Protein AF-0000000084683162 (afdb_homodimer)

pLDDT: mean 84.13, std 18.75, range [25.11, 98.75]

Foldseek 3Di:
DPPPPPPPPPPPPPQDDPVRLLVLVVVLVVQLVVPQPDCVDPPFLLVNVLSSLLSSLLSLQPPPCNLRCLVCCPPPNNVVSLLVQLVVQLVSCVVRVPDDDDPPPHSSVLSNVLSVQLSVLSNVQNNDVPGDDSVVSSVVSSVVSCCRSPPDDPPPPPPPPPD/DPPPPPPPPPPPPPQDDLVRLLVLVVVLVVQLVVPQPDCPDPDFLLVSVLSSLLSSLLSLQPPPCNLRCLVCCPPPNNVVSLLVQLVVQLVSCVVRVPDPDDPPPHSSVLSSVLSVQLSVLSNVQNNDVVGDDSVVSSVVSSVVSCCRSPPDDPPPPPPPPPD

Organism: Streptomyces collinus (strain DSM 40733 / Tue 365) (NCBI:txid1214242)

Secondary structure (DSSP, 8-state):
--------------PPPHHHHHHHHHHHHHHHHHH---TTSTTHHHHHHHHHHHHHHHHHHH-TTHHHHHH-TTSHHHHHHHHHHHHHHHHHHHHH--S---SSS-HHHHHHHHHHHHHHHHHHHHHSSSPPPHHHHHHHHHHHHHHHHS-------------/--------------PPPHHHHHHHHHHHHHHHHHH---TTSTTHHHHHHHHHHHHHHHHHHH-TTHHHHHHSTTSHHHHHHHHHHHHHHHHHHHHH--S---SSS-HHHHHHHHHHHHHHHHHHHHHSSSPPPHHHHHHHHHHHHHHHHS-------------

Radius of gyration: 21.93 Å; Cα contacts (8 Å, |Δi|>4): 322; chains: 2; bounding box: 85×66×65 Å

Sequence (326 aa):
MTAMTTRTVPAPAAPLTARELTAYFETLAEAVDGIDPGPSAPGGWEARERLRIGTWVRQVYEHPLSPEVFAHPDDRVARGVREATAAALGLRLEVCGNGIRPARPTTDVRATAAVAAVWAVAAQAVARSPRPPRERVVSDAWAVAQEIIAPARQDYTRARGSWMTAMTTRTVPAPAAPLTARELTAYFETLAEAVDGIDPGPSAPGGWEARERLRIGTWVRQVYEHPLSPEVFAHPDDRVARGVREATAAALGLRLEVCGNGIRPARPTTDVRATAAVAAVWAVAAQAVARSPRPPRERVVSDAWAVAQEIIAPARQDYTRARGSW

Solvent-accessible surface area (backbone atoms only — not comparable to full-atom values): 18468 Å² total; per-residue (Å²): 136,80,76,77,76,75,75,75,70,77,70,79,74,74,78,78,49,72,68,55,50,49,51,53,52,50,52,41,51,48,56,28,61,70,65,58,76,56,91,81,37,88,69,51,59,66,48,51,50,46,51,38,53,35,46,39,42,51,45,48,69,68,40,86,59,35,51,63,52,56,71,45,51,47,37,68,67,52,43,52,49,53,52,51,52,14,50,53,46,15,53,47,43,63,72,56,52,71,66,86,59,61,79,69,56,41,49,57,56,31,20,38,19,25,45,35,16,32,52,38,42,50,41,54,40,55,69,40,85,81,55,69,62,67,68,56,53,30,51,38,30,42,53,48,29,42,32,41,72,59,50,73,72,71,73,71,72,72,80,71,72,86,119,134,81,78,76,75,74,74,74,70,76,70,80,73,74,78,77,49,71,66,56,49,50,52,52,51,50,52,42,49,50,57,29,60,71,65,55,75,56,91,80,38,88,69,52,60,68,49,52,49,46,51,39,54,34,47,39,43,51,44,48,69,66,39,87,58,35,51,62,51,55,73,45,50,47,39,67,66,52,44,49,50,54,52,50,50,16,51,52,45,14,53,46,40,64,71,55,52,71,64,90,60,62,81,68,56,42,49,57,54,30,21,38,20,26,46,35,18,35,51,40,43,51,38,54,39,54,68,41,86,79,55,69,60,67,69,55,53,31,52,37,31,43,53,50,30,42,32,42,72,57,52,73,75,69,74,72,73,72,80,73,71,86,121

Nearest PDB structures (foldseek):
  6o6n-assembly1_A  TM=7.301E-01  e=1.419E-01  Mycobacterium tuberculosis
  3anp-assembly2_B  TM=7.322E-01  e=2.796E-01  Thermus thermophilus
  4mk6-assembly1_A-2  TM=6.195E-01  e=2.538E-01  Listeria monocytogenes EGD-e
  6en8-assembly1_C  TM=7.147E-01  e=1.197E+00  Sulfolobus acidocaldarius DSM 639
  6w2w-assembly1_A  TM=3.443E-01  e=3.648E+00  synthetic construct

Structure (mmCIF, N/CA/C/O backbone):
data_AF-0000000084683162-model_v1
#
loop_
_entity.id
_entity.type
_entity.pdbx_description
1 polymer 'TetR family transcriptional regulator'
#
loop_
_atom_site.group_PDB
_atom_site.id
_atom_site.type_symbol
_atom_site.label_atom_id
_atom_site.label_alt_id
_atom_site.label_comp_id
_atom_site.label_asym_id
_atom_site.label_entity_id
_atom_site.label_seq_id
_atom_site.pdbx_PDB_ins_code
_atom_site.Cartn_x
_atom_site.Cartn_y
_atom_site.Cartn_z
_atom_site.occupancy
_atom_site.B_iso_or_equiv
_atom_site.auth_seq_id
_atom_site.auth_comp_id
_atom_site.auth_asym_id
_atom_site.auth_atom_id
_atom_site.pdbx_PDB_model_num
ATOM 1 N N . MET A 1 1 ? 16.406 37.438 -38.531 1 43.53 1 MET A N 1
ATOM 2 C CA . MET A 1 1 ? 17.203 36.5 -37.719 1 43.53 1 MET A CA 1
ATOM 3 C C . MET A 1 1 ? 16.5 36.188 -36.406 1 43.53 1 MET A C 1
ATOM 5 O O . MET A 1 1 ? 16.484 37.031 -35.5 1 43.53 1 MET A O 1
ATOM 9 N N . THR A 1 2 ? 15.336 35.469 -36.406 1 52.03 2 THR A N 1
ATOM 10 C CA . THR A 1 2 ? 14.5 35.062 -35.281 1 52.03 2 THR A CA 1
ATOM 11 C C . THR A 1 2 ? 15.297 34.219 -34.312 1 52.03 2 THR A C 1
ATOM 13 O O . THR A 1 2 ? 15.891 33.219 -34.719 1 52.03 2 THR A O 1
ATOM 16 N N . ALA A 1 3 ? 15.93 34.875 -33.312 1 50.03 3 ALA A N 1
ATOM 17 C CA . ALA A 1 3 ? 16.625 34.125 -32.281 1 50.03 3 ALA A CA 1
ATOM 18 C C . ALA A 1 3 ? 15.742 33.031 -31.703 1 50.03 3 ALA A C 1
ATOM 20 O O . ALA A 1 3 ? 14.609 33.281 -31.297 1 50.03 3 ALA A O 1
ATOM 21 N N . MET A 1 4 ? 15.898 31.719 -32.188 1 53.03 4 MET A N 1
ATOM 22 C CA . MET A 1 4 ? 15.281 30.562 -31.547 1 53.03 4 MET A CA 1
ATOM 23 C C . MET A 1 4 ? 15.633 30.5 -30.062 1 53.03 4 MET A C 1
ATOM 25 O O . MET A 1 4 ? 16.812 30.438 -29.703 1 53.03 4 MET A O 1
ATOM 29 N N . THR A 1 5 ? 14.984 31.141 -29.188 1 54.16 5 THR A N 1
ATOM 30 C CA . THR A 1 5 ? 15.227 30.984 -27.75 1 54.16 5 THR A CA 1
ATOM 31 C C . THR A 1 5 ? 15.188 29.516 -27.344 1 54.16 5 THR A C 1
ATOM 33 O O . THR A 1 5 ? 14.164 28.844 -27.531 1 54.16 5 THR A O 1
ATOM 36 N N . THR A 1 6 ? 16.281 28.859 -27.484 1 50.31 6 THR A N 1
ATOM 37 C CA . THR A 1 6 ? 16.344 27.516 -26.938 1 50.31 6 THR A CA 1
ATOM 38 C C . THR A 1 6 ? 15.992 27.516 -25.453 1 50.31 6 THR A C 1
ATOM 40 O O . THR A 1 6 ? 16.547 28.281 -24.672 1 50.31 6 THR A O 1
ATOM 43 N N . ARG A 1 7 ? 14.742 27.344 -25.141 1 50.09 7 ARG A N 1
ATOM 44 C CA . ARG A 1 7 ? 14.328 27.172 -23.75 1 50.09 7 ARG A CA 1
ATOM 45 C C . ARG A 1 7 ? 15.141 26.094 -23.062 1 50.09 7 ARG A C 1
ATOM 47 O O . ARG A 1 7 ? 15.125 24.922 -23.484 1 50.09 7 ARG A O 1
ATOM 54 N N . THR A 1 8 ? 16.203 26.344 -22.375 1 51.75 8 THR A N 1
ATOM 55 C CA . THR A 1 8 ? 16.984 25.375 -21.625 1 51.75 8 THR A CA 1
ATOM 56 C C . THR A 1 8 ? 16.094 24.562 -20.688 1 51.75 8 THR A C 1
ATOM 58 O O . THR A 1 8 ? 15.344 25.125 -19.891 1 51.75 8 THR A O 1
ATOM 61 N N . VAL A 1 9 ? 15.648 23.422 -21.141 1 51.97 9 VAL A N 1
ATOM 62 C CA . VAL A 1 9 ? 14.961 22.531 -20.203 1 51.97 9 VAL A CA 1
ATOM 63 C C . VAL A 1 9 ? 15.75 22.438 -18.906 1 51.97 9 VAL A C 1
ATOM 65 O O . VAL A 1 9 ? 16.953 22.219 -18.906 1 51.97 9 VAL A O 1
ATOM 68 N N . PRO A 1 10 ? 15.188 23.016 -17.844 1 50.75 10 PRO A N 1
ATOM 69 C CA . PRO A 1 10 ? 15.93 22.891 -16.594 1 50.75 10 PRO A CA 1
ATOM 70 C C . PRO A 1 10 ? 16.562 21.516 -16.406 1 50.75 10 PRO A C 1
ATOM 72 O O . PRO A 1 10 ? 15.961 20.5 -16.781 1 50.75 10 PRO A O 1
ATOM 75 N N . ALA A 1 11 ? 17.875 21.328 -16.156 1 50.69 11 ALA A N 1
ATOM 76 C CA . ALA A 1 11 ? 18.594 20.078 -15.852 1 50.69 11 ALA A CA 1
ATOM 77 C C . ALA A 1 11 ? 17.828 19.266 -14.82 1 50.69 11 ALA A C 1
ATOM 79 O O . ALA A 1 11 ? 17.156 19.812 -13.938 1 50.69 11 ALA A O 1
ATOM 80 N N . PRO A 1 12 ? 17.578 17.953 -15.219 1 51.69 12 PRO A N 1
ATOM 81 C CA . PRO A 1 12 ? 16.938 17.141 -14.172 1 51.69 12 PRO A CA 1
ATOM 82 C C . PRO A 1 12 ? 17.594 17.344 -12.805 1 51.69 12 PRO A C 1
ATOM 84 O O . PRO A 1 12 ? 18.812 17.469 -12.711 1 51.69 12 PRO A O 1
ATOM 87 N N . ALA A 1 13 ? 16.953 17.906 -11.875 1 59.06 13 ALA A N 1
ATOM 88 C CA . ALA A 1 13 ? 17.484 18.156 -10.539 1 59.06 13 ALA A CA 1
ATOM 89 C C . ALA A 1 13 ? 18.344 17 -10.055 1 59.06 13 ALA A C 1
ATOM 91 O O . ALA A 1 13 ? 18.109 15.844 -10.422 1 59.06 13 ALA A O 1
ATOM 92 N N . ALA A 1 14 ? 19.562 17.203 -9.742 1 67.5 14 ALA A N 1
ATOM 93 C CA . ALA A 1 14 ? 20.484 16.234 -9.164 1 67.5 14 ALA A CA 1
ATOM 94 C C . ALA A 1 14 ? 19.781 15.375 -8.117 1 67.5 14 ALA A C 1
ATOM 96 O O . ALA A 1 14 ? 18.859 15.836 -7.441 1 67.5 14 ALA A O 1
ATOM 97 N N . PRO A 1 15 ? 20.031 14.055 -8.219 1 77.56 15 PRO A N 1
ATOM 98 C CA . PRO A 1 15 ? 19.453 13.203 -7.18 1 77.56 15 PRO A CA 1
ATOM 99 C C . PRO A 1 15 ? 19.797 13.664 -5.77 1 77.56 15 PRO A C 1
ATOM 101 O O . PRO A 1 15 ? 20.875 14.219 -5.543 1 77.56 15 PRO A O 1
ATOM 104 N N . LEU A 1 16 ? 18.859 13.648 -4.922 1 87.94 16 LEU A N 1
ATOM 105 C CA . LEU A 1 16 ? 19.062 14.008 -3.521 1 87.94 16 LEU A CA 1
ATOM 106 C C . LEU A 1 16 ? 20.141 13.148 -2.891 1 87.94 16 LEU A C 1
ATOM 108 O O . LEU A 1 16 ? 20.234 11.953 -3.17 1 87.94 16 LEU A O 1
ATOM 112 N N . THR A 1 17 ? 21 13.766 -2.135 1 90.25 17 THR A N 1
ATOM 113 C CA . THR A 1 17 ? 22 13.016 -1.39 1 90.25 17 THR A CA 1
ATOM 114 C C . THR A 1 17 ? 21.359 12.242 -0.243 1 90.25 17 THR A C 1
ATOM 116 O O . THR A 1 17 ? 20.234 12.539 0.153 1 90.25 17 THR A O 1
ATOM 119 N N . ALA A 1 18 ? 22.094 11.266 0.306 1 91.44 18 ALA A N 1
ATOM 120 C CA . ALA A 1 18 ? 21.625 10.508 1.46 1 91.44 18 ALA A CA 1
ATOM 121 C C . ALA A 1 18 ? 21.359 11.422 2.652 1 91.44 18 ALA A C 1
ATOM 123 O O . ALA A 1 18 ? 20.422 11.203 3.412 1 91.44 18 ALA A O 1
ATOM 124 N N . ARG A 1 19 ? 22.25 12.438 2.764 1 92.62 19 ARG A N 1
ATOM 125 C CA . ARG A 1 19 ? 22.094 13.367 3.875 1 92.62 19 ARG A CA 1
ATOM 126 C C . ARG A 1 19 ? 20.812 14.18 3.736 1 92.62 19 ARG A C 1
ATOM 128 O O . ARG A 1 19 ? 20.094 14.391 4.715 1 92.62 19 ARG A O 1
ATOM 135 N N . GLU A 1 20 ? 20.516 14.625 2.559 1 93.88 20 GLU A N 1
ATOM 136 C CA . GLU A 1 20 ? 19.312 15.398 2.303 1 93.88 20 GLU A CA 1
ATOM 137 C C . GLU A 1 20 ? 18.062 14.547 2.521 1 93.88 20 GLU A C 1
ATOM 139 O O . GLU A 1 20 ? 17.078 15.008 3.107 1 93.88 20 GLU A O 1
ATOM 144 N N . LEU A 1 21 ? 18.141 13.352 2.137 1 94.44 21 LEU A N 1
ATOM 145 C CA . LEU A 1 21 ? 17.016 12.438 2.299 1 94.44 21 LEU A CA 1
ATOM 146 C C . LEU A 1 21 ? 16.766 12.133 3.773 1 94.44 21 LEU A C 1
ATOM 148 O O . LEU A 1 21 ? 15.625 12.117 4.227 1 94.44 21 LEU A O 1
ATOM 152 N N . THR A 1 22 ? 17.859 11.922 4.469 1 95.81 22 THR A N 1
ATOM 153 C CA . THR A 1 22 ? 17.734 11.664 5.898 1 95.81 22 THR A CA 1
ATOM 154 C C . THR A 1 22 ? 17.109 12.859 6.613 1 95.81 22 THR A C 1
ATOM 156 O O . THR A 1 22 ? 16.219 12.688 7.438 1 95.81 22 THR A O 1
ATOM 159 N N . ALA A 1 23 ? 17.594 14.008 6.25 1 96.81 23 ALA A N 1
ATOM 160 C CA . ALA A 1 23 ? 17.062 15.219 6.859 1 96.81 23 ALA A CA 1
ATOM 161 C C . ALA A 1 23 ? 15.57 15.391 6.547 1 96.81 23 ALA A C 1
ATOM 163 O O . ALA A 1 23 ? 14.797 15.82 7.398 1 96.81 23 ALA A O 1
ATOM 164 N N . TYR A 1 24 ? 15.211 15.141 5.355 1 97.44 24 TYR A N 1
ATOM 165 C CA . TYR A 1 24 ? 13.812 15.18 4.938 1 97.44 24 TYR A CA 1
ATOM 166 C C . TYR A 1 24 ? 12.953 14.297 5.832 1 97.44 24 TYR A C 1
ATOM 168 O O . TYR A 1 24 ? 11.961 14.758 6.402 1 97.44 24 TYR A O 1
ATOM 176 N N . PHE A 1 25 ? 13.312 13.07 6.016 1 97.56 25 PHE A N 1
ATOM 177 C CA . PHE A 1 25 ? 12.484 12.125 6.766 1 97.56 25 PHE A CA 1
ATOM 178 C C . PHE A 1 25 ? 12.547 12.43 8.258 1 97.56 25 PHE A C 1
ATOM 180 O O . PHE A 1 25 ? 11.57 12.195 8.984 1 97.56 25 PHE A O 1
ATOM 187 N N . GLU A 1 26 ? 13.695 12.914 8.734 1 97.44 26 GLU A N 1
ATOM 188 C CA . GLU A 1 26 ? 13.781 13.352 10.125 1 97.44 26 GLU A CA 1
ATOM 189 C C . GLU A 1 26 ? 12.797 14.484 10.406 1 97.44 26 GLU A C 1
ATOM 191 O O . GLU A 1 26 ? 12.18 14.531 11.469 1 97.44 26 GLU A O 1
ATOM 196 N N . THR A 1 27 ? 12.688 15.383 9.445 1 97.44 27 THR A N 1
ATOM 197 C CA . THR A 1 27 ? 11.727 16.469 9.578 1 97.44 27 THR A CA 1
ATOM 198 C C . THR A 1 27 ? 10.305 15.93 9.695 1 97.44 27 THR A C 1
ATOM 200 O O . THR A 1 27 ? 9.523 16.391 10.523 1 97.44 27 THR A O 1
ATOM 203 N N . LEU A 1 28 ? 9.938 14.977 8.867 1 97.44 28 LEU A N 1
ATOM 204 C CA . LEU A 1 28 ? 8.617 14.367 8.93 1 97.44 28 LEU A CA 1
ATOM 205 C C . LEU A 1 28 ? 8.398 13.672 10.266 1 97.44 28 LEU A C 1
ATOM 207 O O . LEU A 1 28 ? 7.332 13.812 10.875 1 97.44 28 LEU A O 1
ATOM 211 N N . ALA A 1 29 ? 9.43 12.914 10.703 1 96.75 29 ALA A N 1
ATOM 212 C CA . ALA A 1 29 ? 9.344 12.172 11.961 1 96.75 29 ALA A CA 1
ATOM 213 C C . ALA A 1 29 ? 9.148 13.125 13.141 1 96.75 29 ALA A C 1
ATOM 215 O O . ALA A 1 29 ? 8.367 12.844 14.047 1 96.75 29 ALA A O 1
ATOM 216 N N . GLU A 1 30 ? 9.875 14.211 13.094 1 96.62 30 GLU A N 1
ATOM 217 C CA . GLU A 1 30 ? 9.773 15.195 14.164 1 96.62 30 GLU A CA 1
ATOM 218 C C . GLU A 1 30 ? 8.367 15.773 14.25 1 96.62 30 GLU A C 1
ATOM 220 O O . GLU A 1 30 ? 7.832 15.977 15.344 1 96.62 30 GLU A O 1
ATOM 225 N N . ALA A 1 31 ? 7.77 16.062 13.117 1 96.94 31 ALA A N 1
ATOM 226 C CA . ALA A 1 31 ? 6.414 16.594 13.086 1 96.94 31 ALA A CA 1
ATOM 227 C C . ALA A 1 31 ? 5.418 15.602 13.68 1 96.94 31 ALA A C 1
ATOM 229 O O . ALA A 1 31 ? 4.547 15.977 14.461 1 96.94 31 ALA A O 1
ATOM 230 N N . VAL A 1 32 ? 5.531 14.305 13.352 1 96.44 32 VAL A N 1
ATOM 231 C CA . VAL A 1 32 ? 4.633 13.266 13.852 1 96.44 32 VAL A CA 1
ATOM 232 C C . VAL A 1 32 ? 4.832 13.078 15.352 1 96.44 32 VAL A C 1
ATOM 234 O O . VAL A 1 32 ? 3.863 12.984 16.109 1 96.44 32 VAL A O 1
ATOM 237 N N . ASP A 1 33 ? 6.105 13.055 15.781 1 92.81 33 ASP A N 1
ATOM 238 C CA . ASP A 1 33 ? 6.414 12.898 17.188 1 92.81 33 ASP A CA 1
ATOM 239 C C . ASP A 1 33 ? 5.875 14.062 18.016 1 92.81 33 ASP A C 1
ATOM 241 O O . ASP A 1 33 ? 5.453 13.891 19.156 1 92.81 33 ASP A O 1
ATOM 245 N N . GLY A 1 34 ? 5.926 15.164 17.438 1 92.62 34 GLY A N 1
ATOM 246 C CA . GLY A 1 34 ? 5.52 16.375 18.141 1 92.62 34 GLY A CA 1
ATOM 247 C C . GLY A 1 34 ? 4.027 16.438 18.406 1 92.62 34 GLY A C 1
ATOM 248 O O . GLY A 1 34 ? 3.582 17.125 19.328 1 92.62 34 GLY A O 1
ATOM 249 N N . ILE A 1 35 ? 3.203 15.727 17.562 1 88.5 35 ILE A N 1
ATOM 250 C CA . ILE A 1 35 ? 1.756 15.844 17.703 1 88.5 35 ILE A CA 1
ATOM 251 C C . ILE A 1 35 ? 1.202 14.625 18.438 1 88.5 35 ILE A C 1
ATOM 253 O O . ILE A 1 35 ? 0.02 14.586 18.781 1 88.5 35 ILE A O 1
ATOM 257 N N . ASP A 1 36 ? 1.997 13.594 18.609 1 81.44 36 ASP A N 1
ATOM 258 C CA . ASP A 1 36 ? 1.514 12.367 19.25 1 81.44 36 ASP A CA 1
ATOM 259 C C . ASP A 1 36 ? 1.154 12.609 20.703 1 81.44 36 ASP A C 1
ATOM 261 O O . ASP A 1 36 ? 2.035 12.828 21.547 1 81.44 36 ASP A O 1
ATOM 265 N N . PRO A 1 37 ? -0.139 12.578 20.953 1 74.44 37 PRO A N 1
ATOM 266 C CA . PRO A 1 37 ? -0.539 12.898 22.328 1 74.44 37 PRO A CA 1
ATOM 267 C C . PRO A 1 37 ? -0.238 11.766 23.297 1 74.44 37 PRO A C 1
ATOM 269 O O . PRO A 1 37 ? -0.323 11.961 24.516 1 74.44 37 PRO A O 1
ATOM 272 N N . GLY A 1 38 ? 0.282 10.656 22.766 1 73.88 38 GLY A N 1
ATOM 273 C CA . GLY A 1 38 ? 0.59 9.523 23.625 1 73.88 38 GLY A CA 1
ATOM 274 C C . GLY A 1 38 ? -0.604 8.625 23.875 1 73.88 38 GLY A C 1
ATOM 275 O O . GLY A 1 38 ? -1.721 8.93 23.453 1 73.88 38 GLY A O 1
ATOM 276 N N . PRO A 1 39 ? -0.45 7.418 24.469 1 71.94 39 PRO A N 1
ATOM 277 C CA . PRO A 1 39 ? -1.469 6.375 24.609 1 71.94 39 PRO A CA 1
ATOM 278 C C . PRO A 1 39 ? -2.613 6.789 25.531 1 71.94 39 PRO A C 1
ATOM 280 O O . PRO A 1 39 ? -3.705 6.219 25.453 1 71.94 39 PRO A O 1
ATOM 283 N N . SER A 1 40 ? -2.359 7.707 26.281 1 69.56 40 SER A N 1
ATOM 284 C CA . SER A 1 40 ? -3.365 8.094 27.266 1 69.56 40 SER A CA 1
ATOM 285 C C . SER A 1 40 ? -4.312 9.148 26.688 1 69.56 40 SER A C 1
ATOM 287 O O . SER A 1 40 ? -5.293 9.516 27.344 1 69.56 40 SER A O 1
ATOM 289 N N . ALA A 1 41 ? -4.055 9.555 25.531 1 71.06 41 ALA A N 1
ATOM 290 C CA . ALA A 1 41 ? -4.902 10.594 24.938 1 71.06 41 ALA A CA 1
ATOM 291 C C . ALA A 1 41 ? -6.281 10.047 24.594 1 71.06 41 ALA A C 1
ATOM 293 O O . ALA A 1 41 ? -6.414 8.891 24.172 1 71.06 41 ALA A O 1
ATOM 294 N N . PRO A 1 42 ? -7.324 10.953 24.812 1 72.25 42 PRO A N 1
ATOM 295 C CA . PRO A 1 42 ? -8.68 10.531 24.438 1 72.25 42 PRO A CA 1
ATOM 296 C C . PRO A 1 42 ? -8.82 10.234 22.953 1 72.25 42 PRO A C 1
ATOM 298 O O . PRO A 1 42 ? -8.07 10.773 22.141 1 72.25 42 PRO A O 1
ATOM 301 N N . GLY A 1 43 ? -9.742 9.305 22.562 1 77.5 43 GLY A N 1
ATOM 302 C CA . GLY A 1 43 ? -10.055 8.992 21.172 1 77.5 43 GLY A CA 1
AT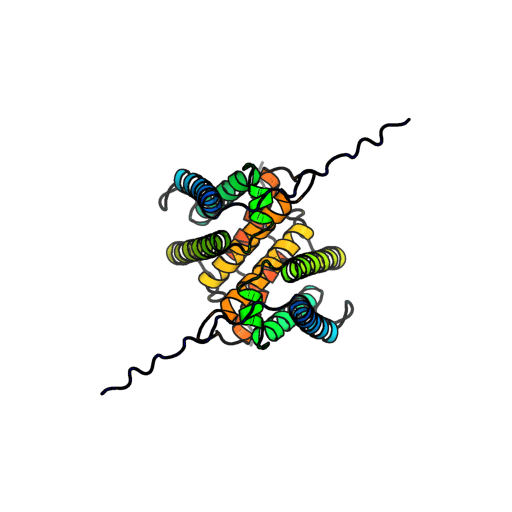OM 303 C C . GLY A 1 43 ? -9.656 7.582 20.781 1 77.5 43 GLY A C 1
ATOM 304 O O . GLY A 1 43 ? -10 7.117 19.688 1 77.5 43 GLY A O 1
ATOM 305 N N . GLY A 1 44 ? -8.812 6.996 21.688 1 82.12 44 GLY A N 1
ATOM 306 C CA . GLY A 1 44 ? -8.461 5.609 21.438 1 82.12 44 GLY A CA 1
ATOM 307 C C . GLY A 1 44 ? -7.348 5.453 20.422 1 82.12 44 GLY A C 1
ATOM 308 O O . GLY A 1 44 ? -6.801 6.445 19.938 1 82.12 44 GLY A O 1
ATOM 309 N N . TRP A 1 45 ? -7 4.398 20.109 1 87.12 45 TRP A N 1
ATOM 310 C CA . TRP A 1 45 ? -5.82 4.105 19.297 1 87.12 45 TRP A CA 1
ATOM 311 C C . TRP A 1 45 ? -6.031 4.531 17.844 1 87.12 45 TRP A C 1
ATOM 313 O O . TRP A 1 45 ? -5.109 5.023 17.203 1 87.12 45 TRP A O 1
ATOM 323 N N . GLU A 1 46 ? -7.23 4.312 17.344 1 88.62 46 GLU A N 1
ATOM 324 C CA . GLU A 1 46 ? -7.5 4.672 15.953 1 88.62 46 GLU A CA 1
ATOM 325 C C . GLU A 1 46 ? -7.336 6.172 15.734 1 88.62 46 GLU A C 1
ATOM 327 O O . GLU A 1 46 ? -6.801 6.602 14.703 1 88.62 46 GLU A O 1
ATOM 332 N N . ALA A 1 47 ? -7.883 6.992 16.672 1 89.5 47 ALA A N 1
ATOM 333 C CA . ALA A 1 47 ? -7.734 8.445 16.578 1 89.5 47 ALA A CA 1
ATOM 334 C C . ALA A 1 47 ? -6.262 8.844 16.594 1 89.5 47 ALA A C 1
ATOM 336 O O . ALA A 1 47 ? -5.859 9.773 15.898 1 89.5 47 ALA A O 1
ATOM 337 N N . ARG A 1 48 ? -5.441 8.203 17.359 1 91.38 48 ARG A N 1
ATOM 338 C CA . ARG A 1 48 ? -4.012 8.492 17.422 1 91.38 48 ARG A CA 1
ATOM 339 C C . ARG A 1 48 ? -3.326 8.156 16.094 1 91.38 48 ARG A C 1
ATOM 341 O O . ARG A 1 48 ? -2.486 8.922 15.617 1 91.38 48 ARG A O 1
ATOM 348 N N . GLU A 1 49 ? -3.715 6.988 15.594 1 93.62 49 GLU A N 1
ATOM 349 C CA . GLU A 1 49 ? -3.113 6.625 14.312 1 93.62 49 GLU A CA 1
ATOM 350 C C . GLU A 1 49 ? -3.557 7.574 13.203 1 93.62 49 GLU A C 1
ATOM 352 O O . GLU A 1 49 ? -2.766 7.922 12.328 1 93.62 49 GLU A O 1
ATOM 357 N N . ARG A 1 50 ? -4.797 8.016 13.297 1 94.56 50 ARG A N 1
ATOM 358 C CA . ARG A 1 50 ? -5.277 9.008 12.336 1 94.56 50 ARG A CA 1
ATOM 359 C C . ARG A 1 50 ? -4.457 10.289 12.414 1 94.56 50 ARG A C 1
ATOM 361 O O . ARG A 1 50 ? -4.102 10.867 11.383 1 94.56 50 ARG A O 1
ATOM 368 N N . LEU A 1 51 ? -4.195 10.703 13.562 1 94.81 51 LEU A N 1
ATOM 369 C CA . LEU A 1 51 ? -3.398 11.906 13.773 1 94.81 51 LEU A CA 1
ATOM 370 C C . LEU A 1 51 ? -1.99 11.734 13.219 1 94.81 51 LEU A C 1
ATOM 372 O O . LEU A 1 51 ? -1.478 12.609 12.523 1 94.81 51 LEU A O 1
ATOM 376 N N . ARG A 1 52 ? -1.369 10.641 13.469 1 95.81 52 ARG A N 1
ATOM 377 C CA . ARG A 1 52 ? -0.015 10.367 13 1 95.81 52 ARG A CA 1
ATOM 378 C C . ARG A 1 52 ? 0.043 10.352 11.477 1 95.81 52 ARG A C 1
ATOM 380 O O . ARG A 1 52 ? 0.874 11.039 10.875 1 95.81 52 ARG A O 1
ATOM 387 N N . ILE A 1 53 ? -0.836 9.609 10.867 1 97.38 53 ILE A N 1
ATOM 388 C CA . ILE A 1 53 ? -0.85 9.469 9.422 1 97.38 53 ILE A CA 1
ATOM 389 C C . ILE A 1 53 ? -1.196 10.812 8.773 1 97.38 53 ILE A C 1
ATOM 391 O O . ILE A 1 53 ? -0.56 11.219 7.797 1 97.38 53 ILE A O 1
ATOM 395 N N . GLY A 1 54 ? -2.18 11.484 9.352 1 98.06 54 GLY A N 1
ATOM 396 C CA . GLY A 1 54 ? -2.549 12.789 8.812 1 98.06 54 GLY A CA 1
ATOM 397 C C . GLY A 1 54 ? -1.417 13.797 8.859 1 98.06 54 GLY A C 1
ATOM 398 O O . GLY A 1 54 ? -1.179 14.516 7.887 1 98.06 54 GLY A O 1
ATOM 399 N N . THR A 1 55 ? -0.749 13.875 9.969 1 97.94 55 THR A N 1
ATOM 400 C CA . THR A 1 55 ? 0.377 14.789 10.117 1 97.94 55 THR A CA 1
ATOM 401 C C . THR A 1 55 ? 1.479 14.469 9.117 1 97.94 55 THR A C 1
ATOM 403 O O . THR A 1 55 ? 2.031 15.367 8.477 1 97.94 55 THR A O 1
ATOM 406 N N . TRP A 1 56 ? 1.795 13.227 8.992 1 98.19 56 TRP A N 1
ATOM 407 C CA . TRP A 1 56 ? 2.816 12.797 8.047 1 98.19 56 TRP A CA 1
ATOM 408 C C . TRP A 1 56 ? 2.449 13.211 6.625 1 98.19 56 TRP A C 1
ATOM 410 O O . TRP A 1 56 ? 3.271 13.789 5.91 1 98.19 56 TRP A O 1
ATOM 420 N N . VAL A 1 57 ? 1.233 12.969 6.223 1 98.69 57 VAL A N 1
ATOM 421 C CA . VAL A 1 57 ? 0.78 13.281 4.875 1 98.69 57 VAL A CA 1
ATOM 422 C C . VAL A 1 57 ? 0.815 14.797 4.656 1 98.69 57 VAL A C 1
ATOM 424 O O . VAL A 1 57 ? 1.207 15.266 3.584 1 98.69 57 VAL A O 1
ATOM 427 N N . ARG A 1 58 ? 0.378 15.547 5.637 1 98.56 58 ARG A N 1
ATOM 428 C CA . ARG A 1 58 ? 0.433 17 5.527 1 98.56 58 ARG A CA 1
ATOM 429 C C . ARG A 1 58 ? 1.863 17.484 5.305 1 98.56 58 ARG A C 1
ATOM 431 O O . ARG A 1 58 ? 2.107 18.359 4.477 1 98.56 58 ARG A O 1
ATOM 438 N N . GLN A 1 59 ? 2.807 16.922 6.035 1 98.56 59 GLN A N 1
ATOM 439 C CA . GLN A 1 59 ? 4.207 17.297 5.871 1 98.56 59 GLN A CA 1
ATOM 440 C C . GLN A 1 59 ? 4.719 16.922 4.488 1 98.56 59 GLN A C 1
ATOM 442 O O . GLN A 1 59 ? 5.418 17.703 3.84 1 98.56 59 GLN A O 1
ATOM 447 N N . VAL A 1 60 ? 4.395 15.727 4.023 1 98.5 60 VAL A N 1
ATOM 448 C CA . VAL A 1 60 ? 4.781 15.297 2.686 1 98.5 60 VAL A CA 1
ATOM 449 C C . VAL A 1 60 ? 4.199 16.25 1.646 1 98.5 60 VAL A C 1
ATOM 451 O O . VAL A 1 60 ? 4.898 16.688 0.726 1 98.5 60 VAL A O 1
ATOM 454 N N . TYR A 1 61 ? 2.959 16.531 1.786 1 98.5 61 TYR A N 1
ATOM 455 C CA . TYR A 1 61 ? 2.236 17.375 0.832 1 98.5 61 TYR A CA 1
ATOM 456 C C . TYR A 1 61 ? 2.885 18.75 0.708 1 98.5 61 TYR A C 1
ATOM 458 O O . TYR A 1 61 ? 3.01 19.281 -0.395 1 98.5 61 TYR A O 1
ATOM 466 N N . GLU A 1 62 ? 3.314 19.281 1.812 1 97.81 62 GLU A N 1
ATOM 467 C CA . GLU A 1 62 ? 3.758 20.672 1.87 1 97.81 62 GLU A CA 1
ATOM 468 C C . GLU A 1 62 ? 5.25 20.781 1.573 1 97.81 62 GLU A C 1
ATOM 470 O O . GLU A 1 62 ? 5.719 21.828 1.123 1 97.81 62 GLU A O 1
ATOM 475 N N . HIS A 1 63 ? 5.965 19.766 1.826 1 97.44 63 HIS A N 1
ATOM 476 C CA . HIS A 1 63 ? 7.418 19.859 1.76 1 97.44 63 HIS A CA 1
ATOM 477 C C . HIS A 1 63 ? 7.895 20.016 0.319 1 97.44 63 HIS A C 1
ATOM 479 O O . HIS A 1 63 ? 7.535 19.219 -0.547 1 97.44 63 HIS A O 1
ATOM 485 N N . PRO A 1 64 ? 8.82 20.906 0.041 1 94.88 64 PRO A N 1
ATOM 486 C CA . PRO A 1 64 ? 9.227 21.203 -1.332 1 94.88 64 PRO A CA 1
ATOM 487 C C . PRO A 1 64 ? 10.008 20.062 -1.982 1 94.88 64 PRO A C 1
ATOM 489 O O . PRO A 1 64 ? 10.023 19.953 -3.211 1 94.88 64 PRO A O 1
ATOM 492 N N . LEU A 1 65 ? 10.602 19.203 -1.204 1 95 65 LEU A N 1
ATOM 493 C CA . LEU A 1 65 ? 11.438 18.141 -1.754 1 95 65 LEU A CA 1
ATOM 494 C C . LEU A 1 65 ? 10.617 16.891 -1.999 1 95 65 LEU A C 1
ATOM 496 O O . LEU A 1 65 ? 11.109 15.922 -2.588 1 95 65 LEU A O 1
ATOM 500 N N . SER A 1 66 ? 9.336 16.859 -1.589 1 96.44 66 SER A N 1
ATOM 501 C CA . SER A 1 66 ? 8.547 15.633 -1.607 1 96.44 66 SER A CA 1
ATOM 502 C C . SER A 1 66 ? 8.43 15.07 -3.02 1 96.44 66 SER A C 1
ATOM 504 O O . SER A 1 66 ? 8.586 13.867 -3.227 1 96.44 66 SER A O 1
ATOM 506 N N . PRO A 1 67 ? 8.188 15.906 -4.062 1 94.12 67 PRO A N 1
ATOM 507 C CA . PRO A 1 67 ? 8.094 15.336 -5.41 1 94.12 67 PRO A CA 1
ATOM 508 C C . PRO A 1 67 ? 9.359 14.586 -5.82 1 94.12 67 PRO A C 1
ATOM 510 O O . PRO A 1 67 ? 9.273 13.508 -6.418 1 94.12 67 PRO A O 1
ATOM 513 N N . GLU A 1 68 ? 10.508 15.047 -5.414 1 91.62 68 GLU A N 1
ATOM 514 C CA . GLU A 1 68 ? 11.781 14.406 -5.742 1 91.62 68 GLU A CA 1
ATOM 515 C C . GLU A 1 68 ? 11.977 13.133 -4.93 1 91.62 68 GLU A C 1
ATOM 517 O O . GLU A 1 68 ? 12.453 12.117 -5.457 1 91.62 68 GLU A O 1
ATOM 522 N N . VAL A 1 69 ? 11.672 13.148 -3.68 1 93.19 69 VAL A N 1
ATOM 523 C CA . VAL A 1 69 ? 11.828 12 -2.797 1 93.19 69 VAL A CA 1
ATOM 524 C C . VAL A 1 69 ? 10.961 10.844 -3.295 1 93.19 69 VAL A C 1
ATOM 526 O O . VAL A 1 69 ? 11.43 9.703 -3.4 1 93.19 69 VAL A O 1
ATOM 529 N N . PHE A 1 70 ? 9.734 11.141 -3.717 1 91.44 70 PHE A N 1
ATOM 530 C CA . PHE A 1 70 ? 8.773 10.094 -4.059 1 91.44 70 PHE A CA 1
ATOM 531 C C . PHE A 1 70 ? 8.914 9.688 -5.52 1 91.44 70 PHE A C 1
ATOM 533 O O . PHE A 1 70 ? 8.297 8.711 -5.961 1 91.44 70 PHE A O 1
ATOM 540 N N . ALA A 1 71 ? 9.711 10.414 -6.266 1 85.62 71 ALA A N 1
ATOM 541 C CA . ALA A 1 71 ? 10.094 9.961 -7.605 1 85.62 71 ALA A CA 1
ATOM 542 C C . ALA A 1 71 ? 11.125 8.836 -7.535 1 85.62 71 ALA A C 1
ATOM 544 O O . ALA A 1 71 ? 11.328 8.109 -8.508 1 85.62 71 ALA A O 1
ATOM 545 N N . HIS A 1 72 ? 11.766 8.742 -6.383 1 81 72 HIS A N 1
ATOM 546 C CA . HIS A 1 72 ? 12.789 7.719 -6.195 1 81 72 HIS A CA 1
ATOM 547 C C . HIS A 1 72 ? 12.578 6.977 -4.879 1 81 72 HIS A C 1
ATOM 549 O O . HIS A 1 72 ? 13.477 6.941 -4.035 1 81 72 HIS A O 1
ATOM 555 N N . PRO A 1 73 ? 11.469 6.344 -4.781 1 72.88 73 PRO A N 1
ATOM 556 C CA . PRO A 1 73 ? 11.133 5.695 -3.512 1 72.88 73 PRO A CA 1
ATOM 557 C C . PRO A 1 73 ? 12.039 4.504 -3.199 1 72.88 73 PRO A C 1
ATOM 559 O O . PRO A 1 73 ? 12.047 4.008 -2.07 1 72.88 73 PRO A O 1
ATOM 562 N N . ASP A 1 74 ? 12.891 4.164 -4.129 1 72.88 74 ASP A N 1
ATOM 563 C CA . ASP A 1 74 ? 13.727 2.977 -3.971 1 72.88 74 ASP A CA 1
ATOM 564 C C . ASP A 1 74 ? 15.07 3.33 -3.34 1 72.88 74 ASP A C 1
ATOM 566 O O . ASP A 1 74 ? 15.883 2.445 -3.051 1 72.88 74 ASP A O 1
ATOM 570 N N . ASP A 1 75 ? 15.242 4.496 -3.123 1 83.25 75 ASP A N 1
ATOM 571 C CA . ASP A 1 75 ? 16.438 4.871 -2.381 1 83.25 75 ASP A CA 1
ATOM 572 C C . ASP A 1 75 ? 16.516 4.125 -1.051 1 83.25 75 ASP A C 1
ATOM 574 O O . ASP A 1 75 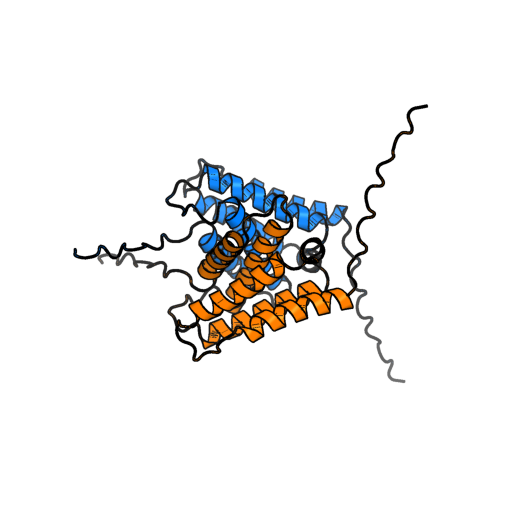? 15.508 3.932 -0.38 1 83.25 75 ASP A O 1
ATOM 578 N N . ARG A 1 76 ? 17.719 3.732 -0.792 1 86.88 76 ARG A N 1
ATOM 579 C CA . ARG A 1 76 ? 17.953 2.922 0.4 1 86.88 76 ARG A CA 1
ATOM 580 C C . ARG A 1 76 ? 17.406 3.613 1.646 1 86.88 76 ARG A C 1
ATOM 582 O O . ARG A 1 76 ? 16.828 2.963 2.523 1 86.88 76 ARG A O 1
ATOM 589 N N . VAL A 1 77 ? 17.609 4.891 1.678 1 91.38 77 VAL A N 1
ATOM 590 C CA . VAL A 1 77 ? 17.156 5.652 2.834 1 91.38 77 VAL A CA 1
ATOM 591 C C . VAL A 1 77 ? 15.625 5.621 2.896 1 91.38 77 VAL A C 1
ATOM 593 O O . VAL A 1 77 ? 15.047 5.312 3.939 1 91.38 77 VAL A O 1
ATOM 596 N N . ALA A 1 78 ? 14.93 5.895 1.794 1 92.69 78 ALA A N 1
ATOM 597 C CA . ALA A 1 78 ? 13.469 5.914 1.74 1 92.69 78 ALA A CA 1
ATOM 598 C C . ALA A 1 78 ? 12.891 4.539 2.066 1 92.69 78 ALA A C 1
ATOM 600 O O . ALA A 1 78 ? 11.914 4.434 2.814 1 92.69 78 ALA A O 1
ATOM 601 N N . ARG A 1 79 ? 13.531 3.531 1.593 1 90.88 79 ARG A N 1
ATOM 602 C CA . ARG A 1 79 ? 13.086 2.168 1.855 1 90.88 79 ARG A CA 1
ATOM 603 C C . ARG A 1 79 ? 13.203 1.826 3.336 1 90.88 79 ARG A C 1
ATOM 605 O O . ARG A 1 79 ? 12.305 1.222 3.916 1 90.88 79 ARG A O 1
ATOM 612 N N . GLY A 1 80 ? 14.359 2.207 3.889 1 92.88 80 GLY A N 1
ATOM 613 C CA . GLY A 1 80 ? 14.562 1.973 5.309 1 92.88 80 GLY A CA 1
ATOM 614 C C . GLY A 1 80 ? 13.531 2.664 6.18 1 92.88 80 GLY A C 1
ATOM 615 O O . GLY A 1 80 ? 13.031 2.078 7.141 1 92.88 80 GLY A O 1
ATOM 616 N N . VAL A 1 81 ? 13.211 3.857 5.816 1 95.56 81 VAL A N 1
ATOM 617 C CA . VAL A 1 81 ? 12.227 4.629 6.566 1 95.56 81 VAL A CA 1
ATOM 618 C C . VAL A 1 81 ? 10.852 3.977 6.445 1 95.56 81 VAL A C 1
ATOM 620 O O . VAL A 1 81 ? 10.141 3.828 7.441 1 95.56 81 VAL A O 1
ATOM 623 N N . ARG A 1 82 ? 10.461 3.611 5.27 1 94.81 82 ARG A N 1
ATOM 624 C CA . ARG A 1 82 ? 9.172 2.971 5.043 1 94.81 82 ARG A CA 1
ATOM 625 C C . ARG A 1 82 ? 9.055 1.682 5.852 1 94.81 82 ARG A C 1
ATOM 627 O O . ARG A 1 82 ? 8.023 1.427 6.477 1 94.81 82 ARG A O 1
ATOM 634 N N . GLU A 1 83 ? 10.094 0.875 5.898 1 95.12 83 GLU A N 1
ATOM 635 C CA . GLU A 1 83 ? 10.109 -0.376 6.648 1 95.12 83 GLU A CA 1
ATOM 636 C C . GLU A 1 83 ? 10.047 -0.118 8.148 1 95.12 83 GLU A C 1
ATOM 638 O O . GLU A 1 83 ? 9.312 -0.802 8.875 1 95.12 83 GLU A O 1
ATOM 643 N N . ALA A 1 84 ? 10.781 0.846 8.594 1 96.94 84 ALA A N 1
ATOM 644 C CA . ALA A 1 84 ? 10.773 1.184 10.016 1 96.94 84 ALA A CA 1
ATOM 645 C C . ALA A 1 84 ? 9.406 1.703 10.445 1 96.94 84 ALA A C 1
ATOM 647 O O . ALA A 1 84 ? 8.945 1.408 11.555 1 96.94 84 ALA A O 1
ATOM 648 N N . THR A 1 85 ? 8.812 2.504 9.578 1 97.19 85 THR A N 1
ATOM 649 C CA . THR A 1 85 ? 7.477 3.025 9.859 1 97.19 85 THR A CA 1
ATOM 650 C C . THR A 1 85 ? 6.465 1.889 9.977 1 97.19 85 THR A C 1
ATOM 652 O O . THR A 1 85 ? 5.625 1.888 10.875 1 97.19 85 THR A O 1
ATOM 655 N N . ALA A 1 86 ? 6.535 0.919 9.094 1 97.88 86 ALA A N 1
ATOM 656 C CA . ALA A 1 86 ? 5.648 -0.241 9.133 1 97.88 86 ALA A CA 1
ATOM 657 C C . ALA A 1 86 ? 5.871 -1.055 10.406 1 97.88 86 ALA A C 1
ATOM 659 O O . ALA A 1 86 ? 4.91 -1.501 11.039 1 97.88 86 ALA A O 1
ATOM 660 N N . ALA A 1 87 ? 7.102 -1.218 10.766 1 97.56 87 ALA A N 1
ATOM 661 C CA . ALA A 1 87 ? 7.418 -1.962 11.977 1 97.56 87 ALA A CA 1
ATOM 662 C C . ALA A 1 87 ? 6.844 -1.268 13.211 1 97.56 87 ALA A C 1
ATOM 664 O O . ALA A 1 87 ? 6.258 -1.917 14.078 1 97.56 87 ALA A O 1
ATOM 665 N N . ALA A 1 88 ? 7.047 0.014 13.258 1 95.94 88 ALA A N 1
ATOM 666 C CA . ALA A 1 88 ? 6.535 0.78 14.391 1 95.94 88 ALA A CA 1
ATOM 667 C C . ALA A 1 88 ? 5.012 0.707 14.461 1 95.94 88 ALA A C 1
ATOM 669 O O . ALA A 1 88 ? 4.441 0.53 15.539 1 95.94 88 ALA A O 1
ATOM 670 N N . LEU A 1 89 ? 4.355 0.848 13.352 1 95.25 89 LEU A N 1
ATOM 671 C CA . LEU A 1 89 ? 2.902 0.732 13.32 1 95.25 89 LEU A CA 1
ATOM 672 C C . LEU A 1 89 ? 2.457 -0.659 13.758 1 95.25 89 LEU A C 1
ATOM 674 O O . LEU A 1 89 ? 1.5 -0.795 14.523 1 95.25 89 LEU A O 1
ATOM 678 N N . GLY A 1 90 ? 3.133 -1.661 13.281 1 95 90 GLY A N 1
ATOM 679 C CA . GLY A 1 90 ? 2.812 -3.018 13.703 1 95 90 GLY A CA 1
ATOM 680 C C . GLY A 1 90 ? 2.857 -3.205 15.203 1 95 90 GLY A C 1
ATOM 681 O O . GLY A 1 90 ? 1.972 -3.84 15.781 1 95 90 GLY A O 1
ATOM 682 N N . LEU A 1 91 ? 3.848 -2.689 15.789 1 93.81 91 LEU A N 1
ATOM 683 C CA . LEU A 1 91 ? 3.984 -2.779 17.234 1 93.81 91 LEU A CA 1
ATOM 684 C C . LEU A 1 91 ? 2.842 -2.053 17.938 1 93.81 91 LEU A C 1
ATOM 686 O O . LEU A 1 91 ? 2.285 -2.561 18.922 1 93.81 91 LEU A O 1
ATOM 690 N N . ARG A 1 92 ? 2.455 -0.958 17.438 1 91.69 92 ARG A N 1
ATOM 691 C CA . ARG A 1 92 ? 1.358 -0.224 18.062 1 91.69 92 ARG A CA 1
ATOM 692 C C . ARG A 1 92 ? 0.04 -0.974 17.906 1 91.69 92 ARG A C 1
ATOM 694 O O . ARG A 1 92 ? -0.792 -0.978 18.812 1 91.69 92 ARG A O 1
ATOM 701 N N . LEU A 1 93 ? -0.119 -1.548 16.734 1 90.56 93 LEU A N 1
ATOM 702 C CA . LEU A 1 93 ? -1.339 -2.314 16.5 1 90.56 93 LEU A CA 1
ATOM 703 C C . LEU A 1 93 ? -1.413 -3.516 17.438 1 90.56 93 LEU A C 1
ATOM 705 O O . LEU A 1 93 ? 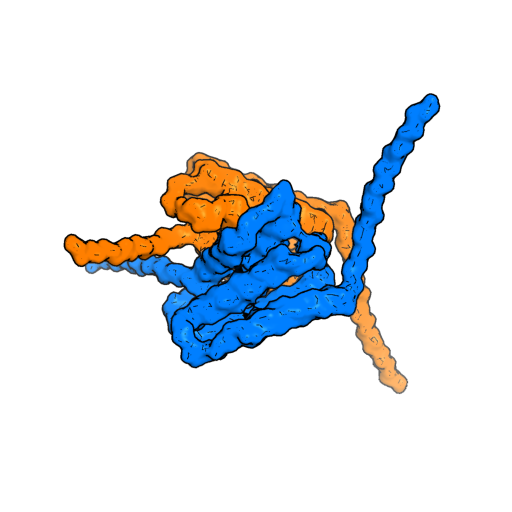-2.5 -3.904 17.875 1 90.56 93 LEU A O 1
ATOM 709 N N . GLU A 1 94 ? -0.327 -4.082 17.75 1 87.81 94 GLU A N 1
ATOM 710 C CA . GLU A 1 94 ? -0.28 -5.227 18.656 1 87.81 94 GLU A CA 1
ATOM 711 C C . GLU A 1 94 ? -0.65 -4.82 20.078 1 87.81 94 GLU A C 1
ATOM 713 O O . GLU A 1 94 ? -1.352 -5.555 20.781 1 87.81 94 GLU A O 1
ATOM 718 N N . VAL A 1 95 ? -0.18 -3.732 20.469 1 84.06 95 VAL A N 1
ATOM 719 C CA . VAL A 1 95 ? -0.33 -3.301 21.859 1 84.06 95 VAL A CA 1
ATOM 720 C C . VAL A 1 95 ? -1.699 -2.652 22.047 1 84.06 95 VAL A C 1
ATOM 722 O O . VAL A 1 95 ? -2.359 -2.875 23.062 1 84.06 95 VAL A O 1
ATOM 725 N N . CYS A 1 96 ? -2.061 -1.854 21.141 1 76 96 CYS A N 1
ATOM 726 C CA . CYS A 1 96 ? -3.23 -1.012 21.359 1 76 96 CYS A CA 1
ATOM 727 C C . CYS A 1 96 ? -4.461 -1.597 20.688 1 76 96 CYS A C 1
ATOM 729 O O . CYS A 1 96 ? -5.59 -1.22 21 1 76 96 CYS A O 1
ATOM 731 N N . GLY A 1 97 ? -4.113 -2.264 19.625 1 63.44 97 GLY A N 1
ATOM 732 C CA . GLY A 1 97 ? -5.25 -2.76 18.859 1 63.44 97 GLY A CA 1
ATOM 733 C C . GLY A 1 97 ? -6.004 -3.865 19.578 1 63.44 97 GLY A C 1
ATOM 734 O O . GLY A 1 97 ? -5.43 -4.902 19.906 1 63.44 97 GLY A O 1
ATOM 735 N N . ASN A 1 98 ? -6.605 -3.436 20.625 1 56.62 98 ASN A N 1
ATOM 736 C CA . ASN A 1 98 ? -7.32 -4.305 21.562 1 56.62 98 ASN A CA 1
ATOM 737 C C . ASN A 1 98 ? -8.281 -5.234 20.828 1 56.62 98 ASN A C 1
ATOM 739 O O . ASN A 1 98 ? -8.836 -6.156 21.422 1 56.62 98 ASN A O 1
ATOM 743 N N . GLY A 1 99 ? -8.797 -4.871 19.781 1 54.12 99 GLY A N 1
ATOM 744 C CA . GLY A 1 99 ? -10.07 -5.488 19.438 1 54.12 99 GLY A CA 1
ATOM 745 C C . GLY A 1 99 ? -9.914 -6.805 18.703 1 54.12 99 GLY A C 1
ATOM 746 O O . GLY A 1 99 ? -8.828 -7.387 18.672 1 54.12 99 GLY A O 1
ATOM 747 N N . ILE A 1 100 ? -11.133 -7.223 18.297 1 58.72 100 ILE A N 1
ATOM 748 C CA . ILE A 1 100 ? -11.617 -8.359 17.516 1 58.72 100 ILE A CA 1
ATOM 749 C C . ILE A 1 100 ? -10.969 -8.367 16.141 1 58.72 100 ILE A C 1
ATOM 751 O O . ILE A 1 100 ? -11.555 -7.871 15.164 1 58.72 100 ILE A O 1
ATOM 755 N N . ARG A 1 101 ? -9.578 -8.188 16.109 1 63.62 101 ARG A N 1
ATOM 756 C CA . ARG A 1 101 ? -8.977 -8.336 14.797 1 63.62 101 ARG A CA 1
ATOM 757 C C . ARG A 1 101 ? -8.867 -9.805 14.406 1 63.62 101 ARG A C 1
ATOM 759 O O . ARG A 1 101 ? -8.516 -10.648 15.234 1 63.62 101 ARG A O 1
ATOM 766 N N . PRO A 1 102 ? -9.312 -9.875 13.203 1 70.31 102 PRO A N 1
ATOM 767 C CA . PRO A 1 102 ? -9.023 -11.227 12.727 1 70.31 102 PRO A CA 1
ATOM 768 C C . PRO A 1 102 ? -7.562 -11.625 12.93 1 70.31 102 PRO A C 1
ATOM 770 O O . PRO A 1 102 ? -6.684 -10.758 12.969 1 70.31 102 PRO A O 1
ATOM 773 N N . ALA A 1 103 ? -7.391 -12.922 13.172 1 76.44 103 ALA A N 1
ATOM 774 C CA . ALA A 1 103 ? -6.047 -13.461 13.352 1 76.44 103 ALA A CA 1
ATOM 775 C C . ALA A 1 103 ? -5.184 -13.203 12.117 1 76.44 103 ALA A C 1
ATOM 777 O O . ALA A 1 103 ? -3.961 -13.086 12.219 1 76.44 103 ALA A O 1
ATOM 778 N N . ARG A 1 104 ? -5.883 -13.18 11.031 1 87.69 104 ARG A N 1
ATOM 779 C CA . ARG A 1 104 ? -5.156 -12.945 9.789 1 87.69 104 ARG A CA 1
ATOM 780 C C . ARG A 1 104 ? -5.879 -11.922 8.914 1 87.69 104 ARG A C 1
ATOM 782 O O . ARG A 1 104 ? -7.109 -11.875 8.898 1 87.69 104 ARG A O 1
ATOM 789 N N . PRO A 1 105 ? -5.043 -11.227 8.312 1 94.56 105 PRO A N 1
ATOM 790 C CA . PRO A 1 105 ? -3.596 -11.008 8.32 1 94.56 105 PRO A CA 1
ATOM 791 C C . PRO A 1 105 ? -3.084 -10.523 9.68 1 94.56 105 PRO A C 1
ATOM 793 O O . PRO A 1 105 ? -3.82 -9.875 10.422 1 94.56 105 PRO A O 1
ATOM 796 N N . THR A 1 106 ? -1.855 -10.812 9.961 1 93.81 106 THR A N 1
ATOM 797 C CA . THR A 1 106 ? -1.241 -10.383 11.211 1 93.81 106 THR A CA 1
ATOM 798 C C . THR A 1 106 ? -1.064 -8.867 11.227 1 93.81 106 THR A C 1
ATOM 800 O O . THR A 1 106 ? -1.172 -8.211 10.188 1 93.81 106 THR A O 1
ATOM 803 N N . THR A 1 107 ? -0.761 -8.359 12.383 1 94.38 107 THR A N 1
ATOM 804 C CA . THR A 1 107 ? -0.583 -6.918 12.516 1 94.38 107 THR A CA 1
ATOM 805 C C . THR A 1 107 ? 0.619 -6.441 11.703 1 94.38 107 THR A C 1
ATOM 807 O O . THR A 1 107 ? 0.614 -5.332 11.172 1 94.38 107 THR A O 1
ATOM 810 N N . ASP A 1 108 ? 1.646 -7.277 11.617 1 95.12 108 ASP A N 1
ATOM 811 C CA . ASP A 1 108 ? 2.822 -6.914 10.836 1 95.12 108 ASP A CA 1
ATOM 812 C C . ASP A 1 108 ? 2.479 -6.777 9.352 1 95.12 108 ASP A C 1
ATOM 814 O O . ASP A 1 108 ? 2.906 -5.824 8.703 1 95.12 108 ASP A O 1
ATOM 818 N N . VAL A 1 109 ? 1.686 -7.688 8.883 1 97 109 VAL A N 1
ATOM 819 C CA . VAL A 1 109 ? 1.277 -7.656 7.48 1 97 109 VAL A CA 1
ATOM 820 C C . VAL A 1 109 ? 0.372 -6.453 7.234 1 97 109 VAL A C 1
ATOM 822 O O . VAL A 1 109 ? 0.545 -5.73 6.246 1 97 109 VAL A O 1
ATOM 825 N N . ARG A 1 110 ? -0.534 -6.246 8.141 1 96.5 110 ARG A N 1
ATOM 826 C CA . ARG A 1 110 ? -1.441 -5.109 8.016 1 96.5 110 ARG A CA 1
ATOM 827 C C . ARG A 1 110 ? -0.676 -3.791 8.047 1 96.5 110 ARG A C 1
ATOM 829 O O . ARG A 1 110 ? -0.966 -2.879 7.27 1 96.5 110 ARG A O 1
ATOM 836 N N . ALA A 1 111 ? 0.297 -3.703 8.898 1 97.44 111 ALA A N 1
ATOM 837 C CA . ALA A 1 111 ? 1.096 -2.484 9 1 97.44 111 ALA A CA 1
ATOM 838 C C . ALA A 1 111 ? 1.896 -2.242 7.727 1 97.44 111 ALA A C 1
ATOM 840 O O . ALA A 1 111 ? 1.946 -1.117 7.223 1 97.44 111 ALA A O 1
ATOM 841 N N . THR A 1 112 ? 2.523 -3.277 7.211 1 98.19 112 THR A N 1
ATOM 842 C CA . THR A 1 112 ? 3.271 -3.193 5.961 1 98.19 112 THR A CA 1
ATOM 843 C C . THR A 1 112 ? 2.377 -2.699 4.828 1 98.19 112 THR A C 1
ATOM 845 O O . THR A 1 112 ? 2.748 -1.782 4.09 1 98.19 112 THR A O 1
ATOM 848 N N . ALA A 1 113 ? 1.221 -3.244 4.742 1 98.5 113 ALA A N 1
ATOM 849 C CA . ALA A 1 113 ? 0.263 -2.887 3.699 1 98.5 113 ALA A CA 1
ATOM 850 C C . ALA A 1 113 ? -0.218 -1.448 3.865 1 98.5 113 ALA A C 1
ATOM 852 O O . ALA A 1 113 ? -0.289 -0.694 2.891 1 98.5 113 ALA A O 1
ATOM 853 N N . ALA A 1 114 ? -0.525 -1.074 5.059 1 98.5 114 ALA A N 1
ATOM 854 C CA . ALA A 1 114 ? -1.073 0.252 5.332 1 98.5 114 ALA A CA 1
ATOM 855 C C . ALA A 1 114 ? -0.052 1.343 5.016 1 98.5 114 ALA A C 1
ATOM 857 O O . ALA A 1 114 ? -0.388 2.359 4.406 1 98.5 114 ALA A O 1
ATOM 858 N N . VAL A 1 115 ? 1.148 1.13 5.434 1 98.56 115 VAL A N 1
ATOM 859 C CA . VAL A 1 115 ? 2.189 2.121 5.184 1 98.56 115 VAL A CA 1
ATOM 860 C C . VAL A 1 115 ? 2.428 2.254 3.68 1 98.56 115 VAL A C 1
ATOM 862 O O . VAL A 1 115 ? 2.535 3.367 3.158 1 98.56 115 VAL A O 1
ATOM 865 N N . ALA A 1 116 ? 2.477 1.155 2.984 1 97.56 116 ALA A N 1
ATOM 866 C CA . ALA A 1 116 ? 2.643 1.201 1.535 1 97.56 116 ALA A CA 1
ATOM 867 C C . ALA A 1 116 ? 1.493 1.959 0.875 1 97.56 116 ALA A C 1
ATOM 869 O O . ALA A 1 116 ? 1.712 2.754 -0.042 1 97.56 116 ALA A O 1
ATOM 870 N N . ALA A 1 117 ? 0.308 1.688 1.338 1 98.62 117 ALA A N 1
ATOM 871 C CA . ALA A 1 117 ? -0.871 2.35 0.784 1 98.62 117 ALA A CA 1
ATOM 872 C C . ALA A 1 117 ? -0.807 3.857 1.006 1 98.62 117 ALA A C 1
ATOM 874 O O . ALA A 1 117 ? -1.054 4.637 0.083 1 98.62 117 ALA A O 1
ATOM 875 N N . VAL A 1 118 ? -0.466 4.258 2.178 1 98.75 118 VAL A N 1
ATOM 876 C CA . VAL A 1 118 ? -0.391 5.676 2.516 1 98.75 118 VAL A CA 1
ATOM 877 C C . VAL A 1 118 ? 0.683 6.355 1.668 1 98.75 118 VAL A C 1
ATOM 879 O O . VAL A 1 118 ? 0.459 7.434 1.118 1 98.75 118 VAL A O 1
ATOM 882 N N . TRP A 1 119 ? 1.837 5.73 1.572 1 97.75 119 TRP A N 1
ATOM 883 C CA . TRP A 1 119 ? 2.916 6.277 0.758 1 97.75 119 TRP A CA 1
ATOM 884 C C . TRP A 1 119 ? 2.48 6.426 -0.696 1 97.75 119 TRP A C 1
ATOM 886 O O . TRP A 1 119 ? 2.789 7.426 -1.346 1 97.75 119 TRP A O 1
ATOM 896 N N . ALA A 1 120 ? 1.787 5.461 -1.207 1 97 120 ALA A N 1
ATOM 897 C CA . ALA A 1 120 ? 1.355 5.496 -2.602 1 97 120 ALA A CA 1
ATOM 898 C C . ALA A 1 120 ? 0.359 6.629 -2.84 1 97 120 ALA A C 1
ATOM 900 O O . ALA A 1 120 ? 0.425 7.316 -3.861 1 97 120 ALA A O 1
ATOM 901 N N . VAL A 1 121 ? -0.554 6.785 -1.903 1 98.38 121 VAL A N 1
ATOM 902 C CA . VAL A 1 121 ? -1.541 7.852 -2.027 1 98.38 121 VAL A CA 1
ATOM 903 C C . VAL A 1 121 ? -0.842 9.211 -1.987 1 98.38 121 VAL A C 1
ATOM 905 O O . VAL A 1 121 ? -1.146 10.094 -2.791 1 98.38 121 VAL A O 1
ATOM 908 N N . ALA A 1 122 ? 0.082 9.375 -1.081 1 98.19 122 ALA A N 1
ATOM 909 C CA . ALA A 1 122 ? 0.833 10.617 -0.992 1 98.19 122 ALA A CA 1
ATOM 910 C C . ALA A 1 122 ? 1.655 10.859 -2.256 1 98.19 122 ALA A C 1
ATOM 912 O O . ALA A 1 122 ? 1.681 11.969 -2.787 1 98.19 122 ALA A O 1
ATOM 913 N N . ALA A 1 123 ? 2.307 9.797 -2.721 1 96.44 123 ALA A N 1
ATOM 914 C CA . ALA A 1 123 ? 3.117 9.898 -3.932 1 96.44 123 ALA A CA 1
ATOM 915 C C . ALA A 1 123 ? 2.268 10.312 -5.129 1 96.44 123 ALA A C 1
ATOM 917 O O . ALA A 1 123 ? 2.678 11.148 -5.934 1 96.44 123 ALA A O 1
ATOM 918 N N . GLN A 1 124 ? 1.153 9.68 -5.242 1 96.5 124 GLN A N 1
ATOM 919 C CA . GLN A 1 124 ? 0.249 10 -6.34 1 96.5 124 GLN A CA 1
ATOM 920 C C . GLN A 1 124 ? -0.152 11.477 -6.309 1 96.5 124 GLN A C 1
ATOM 922 O O . GLN A 1 124 ? -0.195 12.133 -7.348 1 96.5 124 GLN A O 1
ATOM 927 N N . ALA A 1 125 ? -0.448 11.969 -5.125 1 97.56 125 ALA A N 1
ATOM 928 C CA . ALA A 1 125 ? -0.902 13.344 -4.965 1 97.56 125 ALA A CA 1
ATOM 929 C C . ALA A 1 125 ? 0.204 14.336 -5.328 1 97.56 125 ALA A C 1
ATOM 931 O O . ALA A 1 125 ? -0.037 15.312 -6.043 1 97.56 125 ALA A O 1
ATOM 932 N N . VAL A 1 126 ? 1.425 14.094 -4.902 1 96.56 126 VAL A N 1
ATOM 933 C CA . VAL A 1 126 ? 2.484 15.078 -5.074 1 96.56 126 VAL A CA 1
ATOM 934 C C . VAL A 1 126 ? 3.021 15.023 -6.5 1 96.56 126 VAL A C 1
ATOM 936 O O . VAL A 1 126 ? 3.736 15.922 -6.941 1 96.56 126 VAL A O 1
ATOM 939 N N . ALA A 1 127 ? 2.689 13.945 -7.227 1 94 127 ALA A N 1
ATOM 940 C CA . ALA A 1 127 ? 3.119 13.797 -8.617 1 94 127 ALA A CA 1
ATOM 941 C C . ALA A 1 127 ? 2.137 14.477 -9.57 1 94 127 ALA A C 1
ATOM 943 O O . ALA A 1 127 ? 2.449 14.688 -10.742 1 94 127 ALA A O 1
ATOM 944 N N . ARG A 1 128 ? 1.014 14.82 -9.102 1 93.31 128 ARG A N 1
ATOM 945 C CA . ARG A 1 128 ? -0.02 15.383 -9.961 1 93.31 128 ARG A CA 1
ATOM 946 C C . ARG A 1 128 ? 0.125 16.906 -10.07 1 93.31 128 ARG A C 1
ATOM 948 O O . ARG A 1 128 ? 0.583 17.547 -9.133 1 93.31 128 ARG A O 1
ATOM 955 N N . SER A 1 129 ? -0.306 17.391 -11.289 1 92.62 129 SER A N 1
ATOM 956 C CA . SER A 1 129 ? -0.45 18.812 -11.531 1 92.62 129 SER A CA 1
ATOM 957 C C . SER A 1 129 ? -1.779 19.141 -12.211 1 92.62 129 SER A C 1
ATOM 959 O O . SER A 1 129 ? -2.025 18.703 -13.336 1 92.62 129 SER A O 1
ATOM 961 N N . PRO A 1 130 ? -2.738 19.906 -11.594 1 95.25 130 PRO A N 1
ATOM 962 C CA . PRO A 1 130 ? -2.605 20.438 -10.242 1 95.25 130 PRO A CA 1
ATOM 963 C C . PRO A 1 130 ? -2.748 19.359 -9.164 1 95.25 130 PRO A C 1
ATOM 965 O O . PRO A 1 130 ? -3.402 18.328 -9.398 1 95.25 130 PRO A O 1
ATOM 968 N N . ARG A 1 131 ? -2.168 19.594 -7.957 1 96.5 131 ARG A N 1
ATOM 969 C CA . ARG A 1 131 ? -2.326 18.688 -6.82 1 96.5 131 ARG A CA 1
ATOM 970 C C . ARG A 1 131 ? -3.748 18.75 -6.27 1 96.5 131 ARG A C 1
ATOM 972 O O . ARG A 1 131 ? -4.359 19.812 -6.234 1 96.5 131 ARG A O 1
ATOM 979 N N . PRO A 1 132 ? -4.281 17.594 -5.871 1 97.19 132 PRO A N 1
ATOM 980 C CA . PRO A 1 132 ? -5.547 17.656 -5.133 1 97.19 132 PRO A CA 1
ATOM 981 C C . PRO A 1 132 ? -5.422 18.438 -3.828 1 97.19 132 PRO A C 1
ATOM 983 O O . PRO A 1 132 ? -4.316 18.609 -3.311 1 97.19 132 PRO A O 1
ATOM 986 N N . PRO A 1 133 ? -6.559 18.969 -3.336 1 98 133 PRO A N 1
ATOM 987 C CA . PRO A 1 133 ? -6.496 19.672 -2.045 1 98 133 PRO A CA 1
ATOM 988 C C . PRO A 1 133 ? -5.848 18.812 -0.954 1 98 133 PRO A C 1
ATOM 990 O O . PRO A 1 133 ? -6.105 17.625 -0.863 1 98 133 PRO A O 1
ATOM 993 N N . ARG A 1 134 ? -5.016 19.391 -0.138 1 98.38 134 ARG A N 1
ATOM 994 C CA . ARG A 1 134 ? -4.215 18.719 0.884 1 98.38 134 ARG A CA 1
ATOM 995 C C . ARG A 1 134 ? -5.094 17.875 1.802 1 98.38 134 ARG A C 1
ATOM 997 O O . ARG A 1 134 ? -4.805 16.703 2.037 1 98.38 134 ARG A O 1
ATOM 1004 N N . GLU A 1 135 ? -6.211 18.453 2.301 1 98.25 135 GLU A N 1
ATOM 1005 C CA . GLU A 1 135 ? -7.035 17.75 3.281 1 98.25 135 GLU A CA 1
ATOM 1006 C C . GLU A 1 135 ? -7.781 16.578 2.645 1 98.25 135 GLU A C 1
ATOM 1008 O O . GLU A 1 135 ? -8.109 15.609 3.322 1 98.25 135 GLU A O 1
ATOM 1013 N N . ARG A 1 136 ? -7.977 16.656 1.363 1 97.56 136 ARG A N 1
ATOM 1014 C CA . ARG A 1 136 ? -8.523 15.508 0.656 1 97.56 136 ARG A CA 1
ATOM 1015 C C . ARG A 1 136 ? -7.52 14.359 0.619 1 97.56 136 ARG A C 1
ATOM 1017 O O . ARG A 1 136 ? -7.887 13.195 0.81 1 97.56 136 ARG A O 1
ATOM 1024 N N . VAL A 1 137 ? -6.285 14.695 0.344 1 98.5 137 VAL A N 1
ATOM 1025 C CA . VAL A 1 137 ? -5.238 13.68 0.333 1 98.5 137 VAL A CA 1
ATOM 1026 C C . VAL A 1 137 ? -5.117 13.047 1.718 1 98.5 137 VAL A C 1
ATOM 1028 O O . VAL A 1 137 ? -4.992 11.82 1.841 1 98.5 137 VAL A O 1
ATOM 1031 N N . VAL A 1 138 ? -5.188 13.844 2.748 1 98.69 138 VAL A N 1
ATOM 1032 C CA . VAL A 1 138 ? -5.105 13.375 4.129 1 98.69 138 VAL A CA 1
ATOM 1033 C C . VAL A 1 138 ? -6.258 12.422 4.418 1 98.69 138 VAL A C 1
ATOM 1035 O O . VAL A 1 138 ? -6.051 11.336 4.961 1 98.69 138 VAL A O 1
ATOM 1038 N N . SER A 1 139 ? -7.465 12.82 4.027 1 97.94 139 SER A N 1
ATOM 1039 C CA . SER A 1 139 ? -8.656 12.008 4.258 1 97.94 139 SER A CA 1
ATOM 1040 C C . SER A 1 139 ? -8.586 10.688 3.496 1 97.94 139 SER A C 1
ATOM 1042 O O . SER A 1 139 ? -8.93 9.633 4.035 1 97.94 139 SER A O 1
ATOM 1044 N N . ASP A 1 140 ? -8.141 10.742 2.25 1 97.69 140 ASP A N 1
ATOM 1045 C CA . ASP A 1 140 ? -8.023 9.539 1.435 1 97.69 140 ASP A CA 1
ATOM 1046 C C . ASP A 1 140 ? -7 8.57 2.029 1 97.69 140 ASP A C 1
ATOM 1048 O O . ASP A 1 140 ? -7.258 7.367 2.121 1 97.69 140 ASP A O 1
ATOM 1052 N N . ALA A 1 141 ? -5.82 9.078 2.441 1 98.62 141 ALA A N 1
ATOM 1053 C CA . ALA A 1 141 ? -4.766 8.25 3.018 1 98.62 141 ALA A CA 1
ATOM 1054 C C . ALA A 1 141 ? -5.242 7.566 4.297 1 98.62 141 ALA A C 1
ATOM 1056 O O . ALA A 1 141 ? -4.984 6.379 4.504 1 98.62 141 ALA A O 1
ATOM 1057 N N . TRP A 1 142 ? -5.969 8.32 5.066 1 97.75 142 TRP A N 1
ATOM 1058 C CA . TRP A 1 142 ? -6.48 7.73 6.297 1 97.75 142 TRP A CA 1
ATOM 1059 C C . TRP A 1 142 ? -7.531 6.668 5.992 1 97.75 142 TRP A C 1
ATOM 1061 O O . TRP A 1 142 ? -7.535 5.594 6.602 1 97.75 142 TRP A O 1
ATOM 1071 N N . ALA A 1 143 ? -8.453 6.941 5.129 1 95.31 143 ALA A N 1
ATOM 1072 C CA . ALA A 1 143 ? -9.531 6.012 4.816 1 95.31 143 ALA A CA 1
ATOM 1073 C C . ALA A 1 143 ? -8.977 4.652 4.398 1 95.31 143 ALA A C 1
ATOM 1075 O O . ALA A 1 143 ? -9.406 3.615 4.91 1 95.31 143 ALA A O 1
ATOM 1076 N N . VAL A 1 144 ? -7.977 4.641 3.521 1 96.75 144 VAL A N 1
ATOM 1077 C CA . VAL A 1 144 ? -7.449 3.361 3.055 1 96.75 144 VAL A CA 1
ATOM 1078 C C . VAL A 1 144 ? -6.66 2.688 4.172 1 96.75 144 VAL A C 1
ATOM 1080 O O . VAL A 1 144 ? -6.688 1.462 4.309 1 96.75 144 VAL A O 1
ATOM 1083 N N . ALA A 1 145 ? -5.898 3.443 4.969 1 97.62 145 ALA A N 1
ATOM 1084 C CA . ALA A 1 145 ? -5.156 2.865 6.09 1 97.62 145 ALA A CA 1
ATOM 1085 C C . ALA A 1 145 ? -6.105 2.252 7.117 1 97.62 145 ALA A C 1
ATOM 1087 O O . ALA A 1 145 ? -5.871 1.143 7.602 1 97.62 145 ALA A O 1
ATOM 1088 N N . GLN A 1 146 ? -7.18 2.992 7.422 1 94.19 146 GLN A N 1
ATOM 1089 C CA . GLN A 1 146 ? -8.141 2.545 8.422 1 94.19 146 GLN A CA 1
ATOM 1090 C C . GLN A 1 146 ? -8.781 1.218 8.016 1 94.19 146 GLN A C 1
ATOM 1092 O O . GLN A 1 146 ? -8.945 0.323 8.852 1 94.19 146 GLN A O 1
ATOM 1097 N N . GLU A 1 147 ? -9.141 1.101 6.812 1 92.38 147 GLU A N 1
ATOM 1098 C CA . GLU A 1 147 ? -9.758 -0.122 6.305 1 92.38 147 GLU A CA 1
ATOM 1099 C C . GLU A 1 147 ? -8.836 -1.323 6.492 1 92.38 147 GLU A C 1
ATOM 1101 O O . GLU A 1 147 ? -9.305 -2.439 6.73 1 92.38 147 GLU A O 1
ATOM 1106 N N . ILE A 1 148 ? -7.539 -1.054 6.473 1 94.44 148 ILE A N 1
ATOM 1107 C CA . ILE A 1 148 ? -6.562 -2.129 6.609 1 94.44 148 ILE A CA 1
ATOM 1108 C C . ILE A 1 148 ? -6.34 -2.439 8.086 1 94.44 148 ILE A C 1
ATOM 1110 O O . ILE A 1 148 ? -6.348 -3.604 8.492 1 94.44 148 ILE A O 1
ATOM 1114 N N . ILE A 1 149 ? -6.168 -1.42 8.891 1 93.38 149 ILE A N 1
ATOM 1115 C CA . ILE A 1 149 ? -5.641 -1.656 10.227 1 93.38 149 ILE A CA 1
ATOM 1116 C C . ILE A 1 149 ? -6.793 -1.844 11.211 1 93.38 149 ILE A C 1
ATOM 1118 O O . ILE A 1 149 ? -6.59 -2.305 12.336 1 93.38 149 ILE A O 1
ATOM 1122 N N . ALA A 1 150 ? -8.039 -1.46 10.781 1 88.19 150 ALA A N 1
ATOM 1123 C CA . ALA A 1 150 ? -9.25 -1.634 11.586 1 88.19 150 ALA A CA 1
ATOM 1124 C C . ALA A 1 150 ? -10.391 -2.184 10.742 1 88.19 150 ALA A C 1
ATOM 1126 O O . ALA A 1 150 ? -11.438 -1.545 10.609 1 88.19 150 ALA A O 1
ATOM 1127 N N . PRO A 1 151 ? -10.109 -3.334 10.203 1 81.31 151 PRO A N 1
ATOM 1128 C CA . PRO A 1 151 ? -11.141 -3.881 9.32 1 81.31 151 PRO A CA 1
ATOM 1129 C C . PRO A 1 151 ? -12.453 -4.164 10.047 1 81.31 151 PRO A C 1
ATOM 1131 O O . PRO A 1 151 ? -12.438 -4.523 11.227 1 81.31 151 PRO A O 1
ATOM 1134 N N . ALA A 1 152 ? -13.516 -3.734 9.305 1 69.69 152 ALA A N 1
ATOM 1135 C CA . ALA A 1 152 ? -14.82 -4.062 9.891 1 69.69 152 ALA A CA 1
ATOM 1136 C C . ALA A 1 152 ? -14.977 -5.57 10.062 1 69.69 152 ALA A C 1
ATOM 1138 O O . ALA A 1 152 ? -14.461 -6.352 9.258 1 69.69 152 ALA A O 1
ATOM 1139 N N . ARG A 1 153 ? -15.43 -5.848 11.242 1 59.31 153 ARG A N 1
ATOM 1140 C CA . ARG A 1 153 ? -15.703 -7.258 11.492 1 59.31 153 ARG A CA 1
ATOM 1141 C C . ARG A 1 153 ? -16.672 -7.82 10.453 1 59.31 153 ARG A C 1
ATOM 1143 O O . ARG A 1 153 ? -17.672 -7.18 10.125 1 59.31 153 ARG A O 1
ATOM 1150 N N . GLN A 1 154 ? -16.078 -8.43 9.414 1 49.84 154 GLN A N 1
ATOM 1151 C CA . GLN A 1 154 ? -17.062 -9.102 8.562 1 49.84 154 GLN A CA 1
ATOM 1152 C C . GLN A 1 154 ? -17.922 -10.062 9.367 1 49.84 154 GLN A C 1
ATOM 1154 O O . GLN A 1 154 ? -17.422 -10.898 10.117 1 49.84 154 GLN A O 1
ATOM 1159 N N . ASP A 1 155 ? -18.906 -9.469 10.016 1 44.34 155 ASP A N 1
ATOM 1160 C CA . ASP A 1 155 ? -19.812 -10.391 10.703 1 44.34 155 ASP A CA 1
ATOM 1161 C C . ASP A 1 155 ? -19.984 -11.68 9.898 1 44.34 155 ASP A C 1
ATOM 1163 O O . ASP A 1 155 ? -20.422 -11.641 8.75 1 44.34 155 ASP A O 1
ATOM 1167 N N . TYR A 1 156 ? -18.969 -12.555 9.883 1 38.53 156 TYR A N 1
ATOM 1168 C CA . TYR A 1 156 ? -19.344 -13.875 9.391 1 38.53 156 TYR A CA 1
ATOM 1169 C C . TYR A 1 156 ? -20.625 -14.359 10.062 1 38.53 156 TYR A C 1
ATOM 1171 O O . TYR A 1 156 ? -20.641 -14.617 11.273 1 38.53 156 TYR A O 1
ATOM 1179 N N . THR A 1 157 ? -21.75 -13.734 9.836 1 36.75 157 THR A N 1
ATOM 1180 C CA . THR A 1 157 ? -22.938 -14.469 10.25 1 36.75 157 THR A CA 1
ATOM 1181 C C . THR A 1 157 ? -22.781 -15.953 9.961 1 36.75 157 THR A C 1
ATOM 1183 O O . THR A 1 157 ? -22.469 -16.344 8.836 1 36.75 157 THR A O 1
ATOM 1186 N N . ARG A 1 158 ? -22.234 -16.828 10.781 1 36.81 158 ARG A N 1
ATOM 1187 C CA . ARG A 1 158 ? -22.391 -18.266 10.852 1 36.81 158 ARG A CA 1
ATOM 1188 C C . ARG A 1 158 ? -23.734 -18.703 10.289 1 36.81 158 ARG A C 1
ATOM 1190 O O . ARG A 1 158 ? -24.781 -18.281 10.781 1 36.81 158 ARG A O 1
ATOM 1197 N N . ALA A 1 159 ? -23.875 -19.016 9.023 1 37.62 159 ALA A N 1
ATOM 1198 C CA . ALA A 1 159 ? -24.969 -19.906 8.641 1 37.62 159 ALA A CA 1
ATOM 1199 C C . ALA A 1 159 ? -25.203 -20.984 9.695 1 37.62 159 ALA A C 1
ATOM 1201 O O . ALA A 1 159 ? -24.391 -21.891 9.859 1 37.62 159 ALA A O 1
ATOM 1202 N N . ARG A 1 160 ? -25.594 -20.875 10.859 1 37.41 160 ARG A N 1
ATOM 1203 C CA . ARG A 1 160 ? -26.203 -21.922 11.664 1 37.41 160 ARG A CA 1
ATOM 1204 C C . ARG A 1 160 ? -27.141 -22.781 10.812 1 37.41 160 ARG A C 1
ATOM 1206 O O . ARG A 1 160 ? -28.078 -22.266 10.195 1 37.41 160 ARG A O 1
ATOM 1213 N N . GLY A 1 161 ? -26.688 -23.859 10.156 1 32.19 161 GLY A N 1
ATOM 1214 C CA . GLY A 1 161 ? -27.484 -25.016 9.781 1 32.19 161 GLY A CA 1
ATOM 1215 C C . GLY A 1 161 ? -28.641 -25.281 10.734 1 32.19 161 GLY A C 1
ATOM 1216 O O . GLY A 1 161 ? -28.438 -25.312 11.953 1 32.19 161 GLY A O 1
ATOM 1217 N N . SER A 1 162 ? -29.797 -24.75 10.484 1 34.72 162 SER A N 1
ATOM 1218 C CA . SER A 1 162 ? -30.969 -25.438 10.984 1 34.72 162 SER A CA 1
ATOM 1219 C C . SER A 1 162 ? -30.812 -26.953 10.898 1 34.72 162 SER A C 1
ATOM 1221 O O . SER A 1 162 ? -30.75 -27.516 9.805 1 34.72 162 SER A O 1
ATOM 1223 N N . TRP A 1 163 ? -29.781 -27.656 11.547 1 26.75 163 TRP A N 1
ATOM 1224 C CA . TRP A 1 163 ? -30.203 -29 11.914 1 26.75 163 TRP A CA 1
ATOM 1225 C C . TRP A 1 163 ? -31.219 -28.969 13.047 1 26.75 163 TRP A C 1
ATOM 1227 O O . TRP A 1 163 ? -31.156 -28.078 13.914 1 26.75 163 TRP A O 1
ATOM 1237 N N . MET B 1 1 ? 49.031 -25.031 9.758 1 44.22 1 MET B N 1
ATOM 1238 C CA . MET B 1 1 ? 48.688 -24 8.789 1 44.22 1 MET B CA 1
ATOM 1239 C C . MET B 1 1 ? 47.219 -24.094 8.398 1 44.22 1 MET B C 1
ATOM 1241 O O . MET B 1 1 ? 46.812 -25.016 7.672 1 44.22 1 MET B O 1
ATOM 1245 N N . THR B 1 2 ? 46.25 -23.797 9.32 1 52.91 2 THR B N 1
ATOM 1246 C CA . THR B 1 2 ? 44.812 -23.828 9.18 1 52.91 2 THR B CA 1
ATOM 1247 C C . THR B 1 2 ? 44.344 -22.906 8.062 1 52.91 2 THR B C 1
ATOM 1249 O O . THR B 1 2 ? 44.688 -21.719 8.055 1 52.91 2 THR B O 1
ATOM 1252 N N . ALA B 1 3 ? 44.25 -23.453 6.832 1 50.88 3 ALA B N 1
ATOM 1253 C CA . ALA B 1 3 ? 43.719 -22.672 5.711 1 50.88 3 ALA B CA 1
ATOM 1254 C C . ALA B 1 3 ? 42.406 -21.984 6.09 1 50.88 3 ALA B C 1
ATOM 1256 O O . ALA B 1 3 ? 41.5 -22.609 6.613 1 50.88 3 ALA B O 1
ATOM 1257 N N . MET B 1 4 ? 42.438 -20.641 6.48 1 54.44 4 MET B N 1
ATOM 1258 C CA . MET B 1 4 ? 41.25 -19.828 6.656 1 54.44 4 MET B CA 1
ATOM 1259 C C . MET B 1 4 ? 40.375 -19.875 5.41 1 54.44 4 MET B C 1
ATOM 1261 O O . MET B 1 4 ? 40.844 -19.547 4.312 1 54.44 4 MET B O 1
ATOM 1265 N N . THR B 1 5 ? 39.5 -20.766 5.211 1 54.84 5 THR B N 1
ATOM 1266 C CA . THR B 1 5 ? 38.562 -20.75 4.102 1 54.84 5 THR B CA 1
ATOM 1267 C C . THR B 1 5 ? 37.781 -19.422 4.059 1 54.84 5 THR B C 1
ATOM 1269 O O . THR B 1 5 ? 37.094 -19.078 5.004 1 54.84 5 THR B O 1
ATOM 1272 N N . THR B 1 6 ? 38.406 -18.469 3.436 1 51.56 6 THR B N 1
ATOM 1273 C CA . THR B 1 6 ? 37.625 -17.25 3.209 1 51.56 6 THR B CA 1
ATOM 1274 C C . THR B 1 6 ? 36.344 -17.562 2.449 1 51.56 6 THR B C 1
ATOM 1276 O O . THR B 1 6 ? 36.375 -18.219 1.408 1 51.56 6 THR B O 1
ATOM 1279 N N . ARG B 1 7 ? 35.25 -17.797 3.148 1 50.59 7 ARG B N 1
ATOM 1280 C CA . ARG B 1 7 ? 33.969 -17.969 2.504 1 50.59 7 ARG B CA 1
ATOM 1281 C C . ARG B 1 7 ? 33.656 -16.797 1.565 1 50.59 7 ARG B C 1
ATOM 1283 O O . ARG B 1 7 ? 33.594 -15.648 1.998 1 50.59 7 ARG B O 1
ATOM 1290 N N . THR B 1 8 ? 33.938 -16.859 0.306 1 52.34 8 THR B N 1
ATOM 1291 C CA . THR B 1 8 ? 33.625 -15.828 -0.661 1 52.34 8 THR B CA 1
ATOM 1292 C C . THR B 1 8 ? 32.156 -15.445 -0.565 1 52.34 8 THR B C 1
ATOM 1294 O O . THR B 1 8 ? 31.266 -16.312 -0.649 1 52.34 8 THR B O 1
ATOM 1297 N N . VAL B 1 9 ? 31.859 -14.445 0.191 1 53.34 9 VAL B N 1
ATOM 1298 C CA . VAL B 1 9 ? 30.484 -13.938 0.145 1 53.34 9 VAL B CA 1
ATOM 1299 C C . VAL B 1 9 ? 30.047 -13.781 -1.308 1 53.34 9 VAL B C 1
ATOM 1301 O O . VAL B 1 9 ? 30.766 -13.203 -2.127 1 53.34 9 VAL B O 1
ATOM 1304 N N . PRO B 1 10 ? 29.125 -14.648 -1.732 1 51 10 PRO B N 1
ATOM 1305 C CA . PRO B 1 10 ? 28.688 -14.477 -3.117 1 51 10 PRO B CA 1
ATOM 1306 C C . PRO B 1 10 ? 28.516 -13.016 -3.512 1 51 10 PRO B C 1
ATOM 1308 O O . PRO B 1 10 ? 28.094 -12.195 -2.691 1 51 10 PRO B O 1
ATOM 1311 N N . ALA B 1 11 ? 29.172 -12.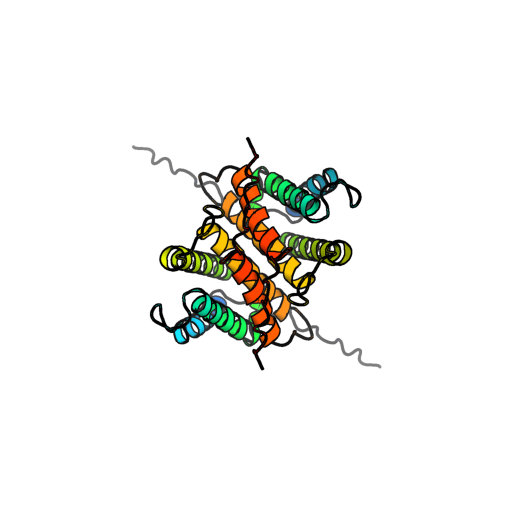477 -4.562 1 50.75 11 ALA B N 1
ATOM 1312 C CA . ALA B 1 11 ? 29.016 -11.133 -5.102 1 50.75 11 ALA B CA 1
ATOM 1313 C C . ALA B 1 11 ? 27.547 -10.734 -5.195 1 50.75 11 ALA B C 1
ATOM 1315 O O . ALA B 1 11 ? 26.688 -11.586 -5.43 1 50.75 11 ALA B O 1
ATOM 1316 N N . PRO B 1 12 ? 27.25 -9.508 -4.586 1 51.94 12 PRO B N 1
ATOM 1317 C CA . PRO B 1 12 ? 25.859 -9.102 -4.773 1 51.94 12 PRO B CA 1
ATOM 1318 C C . PRO B 1 12 ? 25.375 -9.273 -6.215 1 51.94 12 PRO B C 1
ATOM 1320 O O . PRO B 1 12 ? 26.156 -9.047 -7.152 1 51.94 12 PRO B O 1
ATOM 1323 N N . ALA B 1 13 ? 24.516 -10.141 -6.492 1 59.47 13 ALA B N 1
ATOM 1324 C CA . ALA B 1 13 ? 24 -10.406 -7.832 1 59.47 13 ALA B CA 1
ATOM 1325 C C . ALA B 1 13 ? 23.844 -9.117 -8.633 1 59.47 13 ALA B C 1
ATOM 1327 O O . ALA B 1 13 ? 23.578 -8.055 -8.062 1 59.47 13 ALA B O 1
ATOM 1328 N N . ALA B 1 14 ? 24.469 -8.984 -9.75 1 67.25 14 ALA B N 1
ATOM 1329 C CA . ALA B 1 14 ? 24.344 -7.859 -10.672 1 67.25 14 ALA B CA 1
ATOM 1330 C C . ALA B 1 14 ? 22.891 -7.41 -10.789 1 67.25 14 ALA B C 1
ATOM 1332 O O . ALA B 1 14 ? 21.969 -8.227 -10.664 1 67.25 14 ALA B O 1
ATOM 1333 N N . PRO B 1 15 ? 22.719 -6.102 -10.719 1 76.5 15 PRO B N 1
ATOM 1334 C CA . PRO B 1 15 ? 21.344 -5.613 -10.906 1 76.5 15 PRO B CA 1
ATOM 1335 C C . PRO B 1 15 ? 20.719 -6.137 -12.195 1 76.5 15 PRO B C 1
ATOM 1337 O O . PRO B 1 15 ? 21.406 -6.348 -13.188 1 76.5 15 PRO B O 1
ATOM 1340 N N . LEU B 1 16 ? 19.516 -6.531 -12.109 1 86.44 16 LEU B N 1
ATOM 1341 C CA . LEU B 1 16 ? 18.75 -6.992 -13.273 1 86.44 16 LEU B CA 1
ATOM 1342 C C . LEU B 1 16 ? 18.719 -5.926 -14.359 1 86.44 16 LEU B C 1
ATOM 1344 O O . LEU B 1 16 ? 18.609 -4.734 -14.062 1 86.44 16 LEU B O 1
ATOM 1348 N N . THR B 1 17 ? 18.906 -6.344 -15.57 1 88.31 17 THR B N 1
ATOM 1349 C CA . THR B 1 17 ? 18.781 -5.422 -16.688 1 88.31 17 THR B CA 1
ATOM 1350 C C . THR B 1 17 ? 17.312 -5.051 -16.922 1 88.31 17 THR B C 1
ATOM 1352 O O . THR B 1 17 ? 16.422 -5.734 -16.438 1 88.31 17 THR B O 1
ATOM 1355 N N . ALA B 1 18 ? 17.094 -3.98 -17.688 1 89.75 18 ALA B N 1
ATOM 1356 C CA . ALA B 1 18 ? 15.734 -3.568 -18.062 1 89.75 18 ALA B CA 1
ATOM 1357 C C . ALA B 1 18 ? 15.008 -4.672 -18.812 1 89.75 18 ALA B C 1
ATOM 1359 O O . ALA B 1 18 ? 13.805 -4.867 -18.641 1 89.75 18 ALA B O 1
ATOM 1360 N N . ARG B 1 19 ? 15.797 -5.367 -19.656 1 91.31 19 ARG B N 1
ATOM 1361 C CA . ARG B 1 19 ? 15.203 -6.441 -20.453 1 91.31 19 ARG B CA 1
ATOM 1362 C C . ARG B 1 19 ? 14.742 -7.59 -19.547 1 91.31 19 ARG B C 1
ATOM 1364 O O . ARG B 1 19 ? 13.656 -8.141 -19.75 1 91.31 19 ARG B O 1
ATOM 1371 N N . GLU B 1 20 ? 15.539 -7.941 -18.594 1 92.5 20 GLU B N 1
ATOM 1372 C CA . GLU B 1 20 ? 15.188 -9.008 -17.672 1 92.5 20 GLU B CA 1
ATOM 1373 C C . GLU B 1 20 ? 13.984 -8.625 -16.812 1 92.5 20 GLU B C 1
ATOM 1375 O O . GLU B 1 20 ? 13.094 -9.453 -16.594 1 92.5 20 GLU B O 1
ATOM 1380 N N . LEU B 1 21 ? 13.938 -7.426 -16.438 1 93.12 21 LEU B N 1
ATOM 1381 C CA . LEU B 1 21 ? 12.828 -6.938 -15.633 1 93.12 21 LEU B CA 1
ATOM 1382 C C . LEU B 1 21 ? 11.531 -6.926 -16.438 1 93.12 21 LEU B C 1
ATOM 1384 O O . LEU B 1 21 ? 10.477 -7.332 -15.93 1 93.12 21 LEU B O 1
ATOM 1388 N N . THR B 1 22 ? 11.672 -6.488 -17.656 1 94.69 22 THR B N 1
ATOM 1389 C CA . THR B 1 22 ? 10.5 -6.477 -18.531 1 94.69 22 THR B CA 1
ATOM 1390 C C . THR B 1 22 ? 9.969 -7.891 -18.75 1 94.69 22 THR B C 1
ATOM 1392 O O . THR B 1 22 ? 8.758 -8.125 -18.641 1 94.69 22 THR B O 1
ATOM 1395 N N . ALA B 1 23 ? 10.867 -8.781 -18.969 1 96.25 23 ALA B N 1
ATOM 1396 C CA . ALA B 1 23 ? 10.469 -10.172 -19.188 1 96.25 23 ALA B CA 1
ATOM 1397 C C . ALA B 1 23 ? 9.812 -10.75 -17.938 1 96.25 23 ALA B C 1
ATOM 1399 O O . ALA B 1 23 ? 8.852 -11.516 -18.016 1 96.25 23 ALA B O 1
ATOM 1400 N N . TYR B 1 24 ? 10.383 -10.453 -16.828 1 96.69 24 TYR B N 1
ATOM 1401 C CA . TYR B 1 24 ? 9.812 -10.875 -15.547 1 96.69 24 TYR B CA 1
ATOM 1402 C C . TYR B 1 24 ? 8.359 -10.43 -15.43 1 96.69 24 TYR B C 1
ATOM 1404 O O . TYR B 1 24 ? 7.477 -11.25 -15.18 1 96.69 24 TYR B O 1
ATOM 1412 N N . PHE B 1 25 ? 8.062 -9.188 -15.664 1 97.06 25 PHE B N 1
ATOM 1413 C CA . PHE B 1 25 ? 6.719 -8.664 -15.469 1 97.06 25 PHE B CA 1
ATOM 1414 C C . PHE B 1 25 ? 5.785 -9.133 -16.578 1 97.06 25 PHE B C 1
ATOM 1416 O O . PHE B 1 25 ? 4.586 -9.312 -16.359 1 97.06 25 PHE B O 1
ATOM 1423 N N . GLU B 1 26 ? 6.305 -9.305 -17.781 1 97.19 26 GLU B N 1
ATOM 1424 C CA . GLU B 1 26 ? 5.5 -9.875 -18.859 1 97.19 26 GLU B CA 1
ATOM 1425 C C . GLU B 1 26 ? 5.031 -11.281 -18.516 1 97.19 26 GLU B C 1
ATOM 1427 O O . GLU B 1 26 ? 3.895 -11.656 -18.812 1 97.19 26 GLU B O 1
ATOM 1432 N N . THR B 1 27 ? 5.938 -12.047 -17.891 1 97.31 27 THR B N 1
ATOM 1433 C CA . THR B 1 27 ? 5.574 -13.391 -17.453 1 97.31 27 THR B CA 1
ATOM 1434 C C . THR B 1 27 ? 4.43 -13.336 -16.438 1 97.31 27 THR B C 1
ATOM 1436 O O . THR B 1 27 ? 3.488 -14.125 -16.516 1 97.31 27 THR B O 1
ATOM 1439 N N . LEU B 1 28 ? 4.5 -12.445 -15.484 1 97.38 28 LEU B N 1
ATOM 1440 C CA . LEU B 1 28 ? 3.436 -12.289 -14.5 1 97.38 28 LEU B CA 1
ATOM 1441 C C . LEU B 1 28 ? 2.127 -11.883 -15.164 1 97.38 28 LEU B C 1
ATOM 1443 O O . LEU B 1 28 ? 1.068 -12.43 -14.852 1 97.38 28 LEU B O 1
ATOM 1447 N N . ALA B 1 29 ? 2.217 -10.914 -16.109 1 96.62 29 ALA B N 1
ATOM 1448 C CA . ALA B 1 29 ? 1.036 -10.414 -16.797 1 96.62 29 ALA B CA 1
ATOM 1449 C C . ALA B 1 29 ? 0.369 -11.523 -17.609 1 96.62 29 ALA B C 1
ATOM 1451 O O . ALA B 1 29 ? -0.859 -11.633 -17.641 1 96.62 29 ALA B O 1
ATOM 1452 N N . GLU B 1 30 ? 1.193 -12.32 -18.234 1 96.56 30 GLU B N 1
ATOM 1453 C CA . GLU B 1 30 ? 0.672 -13.422 -19.047 1 96.56 30 GLU B CA 1
ATOM 1454 C C . GLU B 1 30 ? -0.095 -14.422 -18.172 1 96.56 30 GLU B C 1
ATOM 1456 O O . GLU B 1 30 ? -1.146 -14.922 -18.578 1 96.56 30 GLU B O 1
ATOM 1461 N N . ALA B 1 31 ? 0.43 -14.719 -17.016 1 96.94 31 ALA B N 1
ATOM 1462 C CA . ALA B 1 31 ? -0.238 -15.648 -16.109 1 96.94 31 ALA B CA 1
ATOM 1463 C C . ALA B 1 31 ? -1.594 -15.102 -15.672 1 96.94 31 ALA B C 1
ATOM 1465 O O . ALA B 1 31 ? -2.586 -15.836 -15.648 1 96.94 31 ALA B O 1
ATOM 1466 N N . VAL B 1 32 ? -1.69 -13.812 -15.336 1 96.44 32 VAL B N 1
ATOM 1467 C CA . VAL B 1 32 ? -2.932 -13.18 -14.898 1 96.44 32 VAL B CA 1
ATOM 1468 C C . VAL B 1 32 ? -3.934 -13.148 -16.047 1 96.44 32 VAL B C 1
ATOM 1470 O O . VAL B 1 32 ? -5.109 -13.469 -15.859 1 96.44 32 VAL B O 1
ATOM 1473 N N . ASP B 1 33 ? -3.439 -12.789 -17.25 1 92.62 33 ASP B N 1
ATOM 1474 C CA . ASP B 1 33 ? -4.301 -12.734 -18.422 1 92.62 33 ASP B CA 1
ATOM 1475 C C . ASP B 1 33 ? -4.855 -14.109 -18.766 1 92.62 33 ASP B C 1
ATOM 1477 O O . ASP B 1 33 ? -5.996 -14.234 -19.219 1 92.62 33 ASP B O 1
ATOM 1481 N N . GLY B 1 34 ? -4.09 -15.047 -18.562 1 92.5 34 GLY B N 1
ATOM 1482 C CA . GLY B 1 34 ? -4.465 -16.406 -18.922 1 92.5 34 GLY B CA 1
ATOM 1483 C C . GLY B 1 34 ? -5.574 -16.969 -18.047 1 92.5 34 GLY B C 1
ATOM 1484 O O . GLY B 1 34 ? -6.301 -17.875 -18.469 1 92.5 34 GLY B O 1
ATOM 1485 N N . ILE B 1 35 ? -5.695 -16.453 -16.781 1 88.69 35 ILE B N 1
ATOM 1486 C CA . ILE B 1 35 ? -6.656 -17.031 -15.859 1 88.69 35 ILE B CA 1
ATOM 1487 C C . ILE B 1 35 ? -7.906 -16.156 -15.789 1 88.69 35 ILE B C 1
ATOM 1489 O O . ILE B 1 35 ? -8.914 -16.547 -15.195 1 88.69 35 ILE B O 1
ATOM 1493 N N . ASP B 1 36 ? -7.859 -14.977 -16.344 1 81.38 36 ASP B N 1
ATOM 1494 C CA . ASP B 1 36 ? -8.992 -14.055 -16.25 1 81.38 36 ASP B CA 1
ATOM 1495 C C . ASP B 1 36 ? -10.188 -14.57 -17.047 1 81.38 36 ASP B C 1
ATOM 1497 O O . ASP B 1 36 ? -10.148 -14.609 -18.281 1 81.38 36 ASP B O 1
ATOM 1501 N N . PRO B 1 37 ? -11.188 -14.984 -16.312 1 74.5 37 PRO B N 1
ATOM 1502 C CA . PRO B 1 37 ? -12.312 -15.578 -17.016 1 74.5 37 PRO B CA 1
ATOM 1503 C C . PRO B 1 37 ? -13.164 -14.547 -17.75 1 74.5 37 PRO B C 1
ATOM 1505 O O . PRO B 1 37 ? -14.023 -14.906 -18.562 1 74.5 37 PRO B O 1
ATOM 1508 N N . GLY B 1 38 ? -12.797 -13.273 -17.594 1 73.81 38 GLY B N 1
ATOM 1509 C CA . GLY B 1 38 ? -13.562 -12.219 -18.234 1 73.81 38 GLY B CA 1
ATOM 1510 C C . GLY B 1 38 ? -14.773 -11.781 -17.438 1 73.81 38 GLY B C 1
ATOM 1511 O O . GLY B 1 38 ? -15.078 -12.359 -16.391 1 73.81 38 GLY B O 1
ATOM 1512 N N . PRO B 1 39 ? -15.469 -10.68 -17.781 1 71.5 39 PRO B N 1
ATOM 1513 C CA . PRO B 1 39 ? -16.531 -10.039 -17 1 71.5 39 PRO B CA 1
ATOM 1514 C C . PRO B 1 39 ? -17.797 -10.906 -16.906 1 71.5 39 PRO B C 1
ATOM 1516 O O . PRO B 1 39 ? -18.609 -10.711 -15.992 1 71.5 39 PRO B O 1
ATOM 1519 N N . SER B 1 40 ? -17.859 -11.805 -17.719 1 69 40 SER B N 1
ATOM 1520 C CA . SER B 1 40 ? -19.078 -12.609 -17.75 1 69 40 SER B CA 1
ATOM 1521 C C . SER B 1 40 ? -18.953 -13.828 -16.844 1 69 40 SER B C 1
ATOM 1523 O O . SER B 1 40 ? -19.938 -14.562 -16.656 1 69 40 SER B O 1
ATOM 1525 N N . ALA B 1 41 ? -17.828 -13.977 -16.281 1 71.38 41 ALA B N 1
ATOM 1526 C CA . ALA B 1 41 ? -17.641 -15.148 -15.422 1 71.38 41 ALA B CA 1
ATOM 1527 C C . ALA B 1 41 ? -18.438 -15.008 -14.117 1 71.38 41 ALA B C 1
ATOM 1529 O O . ALA B 1 41 ? -18.562 -13.906 -13.578 1 71.38 41 ALA B O 1
ATOM 1530 N N . PRO B 1 42 ? -18.969 -16.203 -13.641 1 72.12 42 PRO B N 1
ATOM 1531 C CA . PRO B 1 42 ? -19.688 -16.172 -12.367 1 72.12 42 PRO B CA 1
ATOM 1532 C C . PRO B 1 42 ? -18.812 -15.75 -11.195 1 72.12 42 PRO B C 1
ATOM 1534 O O . PRO B 1 42 ? -17.594 -15.922 -11.242 1 72.12 42 PRO B O 1
ATOM 1537 N N . GLY B 1 43 ? -19.375 -15.086 -10.148 1 77.44 43 GLY B N 1
ATOM 1538 C CA . GLY B 1 43 ? -18.672 -14.711 -8.93 1 77.44 43 GLY B CA 1
ATOM 1539 C C . GLY B 1 43 ? -18.594 -13.211 -8.727 1 77.44 43 GLY B C 1
ATOM 1540 O O . GLY B 1 43 ? -18.172 -12.75 -7.668 1 77.44 43 GLY B O 1
ATOM 1541 N N . GLY B 1 44 ? -18.906 -12.492 -9.844 1 82.06 44 GLY B N 1
ATOM 1542 C CA . GLY B 1 44 ? -18.938 -11.047 -9.711 1 82.06 44 GLY B CA 1
ATOM 1543 C C . GLY B 1 44 ? -17.562 -10.414 -9.789 1 82.06 44 GLY B C 1
ATOM 1544 O O . GLY B 1 44 ? -16.562 -11.109 -9.977 1 82.06 44 GLY B O 1
ATOM 1545 N N . TRP B 1 45 ? -17.453 -9.273 -9.68 1 86.94 45 TRP B N 1
ATOM 1546 C CA . TRP B 1 45 ? -16.219 -8.523 -9.922 1 86.94 45 TRP B CA 1
ATOM 1547 C C . TRP B 1 45 ? -15.195 -8.797 -8.836 1 86.94 45 TRP B C 1
ATOM 1549 O O . TRP B 1 45 ? -14 -8.883 -9.109 1 86.94 45 TRP B O 1
ATOM 1559 N N . GLU B 1 46 ? -15.656 -8.883 -7.594 1 88.75 46 GLU B N 1
ATOM 1560 C CA . GLU B 1 46 ? -14.727 -9.125 -6.5 1 88.75 46 GLU B CA 1
ATOM 1561 C C . GLU B 1 46 ? -14 -10.453 -6.672 1 88.75 46 GLU B C 1
ATOM 1563 O O . GLU B 1 46 ? -12.797 -10.555 -6.41 1 88.75 46 GLU B O 1
ATOM 1568 N N . ALA B 1 47 ? -14.758 -11.523 -7.047 1 89.62 47 ALA B N 1
ATOM 1569 C CA . ALA B 1 47 ? -14.156 -12.828 -7.285 1 89.62 47 ALA B CA 1
ATOM 1570 C C . ALA B 1 47 ? -13.117 -12.758 -8.406 1 89.62 47 ALA B C 1
ATOM 1572 O O . ALA B 1 47 ? -12.078 -13.414 -8.344 1 89.62 47 ALA B O 1
ATOM 1573 N N . ARG B 1 48 ? -13.344 -12 -9.422 1 91.44 48 ARG B N 1
ATOM 1574 C CA . ARG B 1 48 ? -12.406 -11.844 -10.531 1 91.44 48 ARG B CA 1
ATOM 1575 C C . ARG B 1 48 ? -11.133 -11.133 -10.07 1 91.44 48 ARG B C 1
ATOM 1577 O O . ARG B 1 48 ? -10.023 -11.531 -10.445 1 91.44 48 ARG B O 1
ATOM 1584 N N . GLU B 1 49 ? -11.375 -10.086 -9.273 1 93.62 49 GLU B N 1
ATOM 1585 C CA . GLU B 1 49 ? -10.188 -9.391 -8.773 1 93.62 49 GLU B CA 1
ATOM 1586 C C . GLU B 1 49 ? -9.383 -10.273 -7.828 1 93.62 49 GLU B C 1
ATOM 1588 O O . GLU B 1 49 ? -8.156 -10.242 -7.832 1 93.62 49 GLU B O 1
ATOM 1593 N N . ARG B 1 50 ? -10.094 -11.086 -7.07 1 94.56 50 ARG B N 1
ATOM 1594 C CA . ARG B 1 50 ? -9.398 -12.031 -6.203 1 94.56 50 ARG B CA 1
ATOM 1595 C C . ARG B 1 50 ? -8.539 -12.992 -7.02 1 94.56 50 ARG B C 1
ATOM 1597 O O . ARG B 1 50 ? -7.406 -13.297 -6.645 1 94.56 50 ARG B O 1
ATOM 1604 N N . LEU B 1 51 ? -9.078 -13.461 -8.055 1 94.88 51 LEU B N 1
ATOM 1605 C CA . LEU B 1 51 ? -8.359 -14.375 -8.93 1 94.88 51 LEU B CA 1
ATOM 1606 C C . LEU B 1 51 ? -7.129 -13.695 -9.531 1 94.88 51 LEU B C 1
ATOM 1608 O O . LEU B 1 51 ? -6.043 -14.273 -9.539 1 94.88 51 LEU B O 1
ATOM 1612 N N . ARG B 1 52 ? -7.258 -12.5 -10 1 95.88 52 ARG B N 1
ATOM 1613 C CA . ARG B 1 52 ? -6.156 -11.766 -10.602 1 95.88 52 ARG B CA 1
ATOM 1614 C C . ARG B 1 52 ? -5.035 -11.523 -9.594 1 95.88 52 ARG B C 1
ATOM 1616 O O . ARG B 1 52 ? -3.875 -11.836 -9.867 1 95.88 52 ARG B O 1
ATOM 1623 N N . ILE B 1 53 ? -5.383 -11.016 -8.445 1 97.38 53 ILE B N 1
ATOM 1624 C CA . ILE B 1 53 ? -4.398 -10.688 -7.414 1 97.38 53 ILE B CA 1
ATOM 1625 C C . ILE B 1 53 ? -3.742 -11.969 -6.906 1 97.38 53 ILE B C 1
ATOM 1627 O O . ILE B 1 53 ? -2.521 -12.023 -6.746 1 97.38 53 ILE B O 1
ATOM 1631 N N . GLY B 1 54 ? -4.566 -12.992 -6.703 1 98.06 54 GLY B N 1
ATOM 1632 C CA . GLY B 1 54 ? -4.016 -14.25 -6.242 1 98.06 54 GLY B CA 1
ATOM 1633 C C . GLY B 1 54 ? -3.025 -14.859 -7.219 1 98.06 54 GLY B C 1
ATOM 1634 O O . GLY B 1 54 ? -1.963 -15.344 -6.82 1 98.06 54 GLY B O 1
ATOM 1635 N N . THR B 1 55 ? -3.383 -14.883 -8.469 1 97.94 55 THR B N 1
ATOM 1636 C CA . THR B 1 55 ? -2.5 -15.422 -9.5 1 97.94 55 THR B CA 1
ATOM 1637 C C . THR B 1 55 ? -1.191 -14.641 -9.555 1 97.94 55 THR B C 1
ATOM 1639 O O . THR B 1 55 ? -0.112 -15.227 -9.633 1 97.94 55 THR B O 1
ATOM 1642 N N . TRP B 1 56 ? -1.295 -13.352 -9.531 1 98.19 56 TRP B N 1
ATOM 1643 C CA . TRP B 1 56 ? -0.107 -12.508 -9.547 1 98.19 56 TRP B CA 1
ATOM 1644 C C . TRP B 1 56 ? 0.803 -12.82 -8.359 1 98.19 56 TRP B C 1
ATOM 1646 O O . TRP B 1 56 ? 2.01 -13.008 -8.531 1 98.19 56 TRP B O 1
ATOM 1656 N N . VAL B 1 57 ? 0.274 -12.914 -7.188 1 98.69 57 VAL B N 1
ATOM 1657 C CA . VAL B 1 57 ? 1.048 -13.172 -5.98 1 98.69 57 VAL B CA 1
ATOM 1658 C C . VAL B 1 57 ? 1.691 -14.555 -6.062 1 98.69 57 VAL B C 1
ATOM 1660 O O . VAL B 1 57 ? 2.848 -14.734 -5.668 1 98.69 57 VAL B O 1
ATOM 1663 N N . ARG B 1 58 ? 0.943 -15.531 -6.535 1 98.56 58 ARG B N 1
ATOM 1664 C CA . ARG B 1 58 ? 1.505 -16.875 -6.695 1 98.56 58 ARG B CA 1
ATOM 1665 C C . ARG B 1 58 ? 2.709 -16.844 -7.629 1 98.56 58 ARG B C 1
ATOM 1667 O O . ARG B 1 58 ? 3.727 -17.484 -7.355 1 98.56 58 ARG B O 1
ATOM 1674 N N . GLN B 1 59 ? 2.6 -16.125 -8.727 1 98.56 59 GLN B N 1
ATOM 1675 C CA . GLN B 1 59 ? 3.713 -16.031 -9.664 1 98.56 59 GLN B CA 1
ATOM 1676 C C . GLN B 1 59 ? 4.906 -15.32 -9.023 1 98.56 59 GLN B C 1
ATOM 1678 O O . GLN B 1 59 ? 6.047 -15.758 -9.18 1 98.56 59 GLN B O 1
ATOM 1683 N N . VAL B 1 60 ? 4.672 -14.242 -8.312 1 98.38 60 VAL B N 1
ATOM 1684 C CA . VAL B 1 60 ? 5.738 -13.531 -7.609 1 98.38 60 VAL B CA 1
ATOM 1685 C C . VAL B 1 60 ? 6.406 -14.469 -6.609 1 98.38 60 VAL B C 1
ATOM 1687 O O . VAL B 1 60 ? 7.637 -14.531 -6.535 1 98.38 60 VAL B O 1
ATOM 1690 N N . TYR B 1 61 ? 5.617 -15.148 -5.859 1 98.5 61 TYR B N 1
ATOM 1691 C CA . TYR B 1 61 ? 6.102 -16.031 -4.805 1 98.5 61 TYR B CA 1
ATOM 1692 C C . TYR B 1 61 ? 7.023 -17.109 -5.367 1 98.5 61 TYR B C 1
ATOM 1694 O O . TYR B 1 61 ? 8.055 -17.422 -4.77 1 98.5 61 TYR B O 1
ATOM 1702 N N . GLU B 1 62 ? 6.664 -17.609 -6.504 1 97.75 62 GLU B N 1
ATOM 1703 C CA . GLU B 1 62 ? 7.336 -18.797 -7.051 1 97.75 62 GLU B CA 1
ATOM 1704 C C . GLU B 1 62 ? 8.523 -18.391 -7.926 1 97.75 62 GLU B C 1
ATOM 1706 O O . GLU B 1 62 ? 9.461 -19.172 -8.102 1 97.75 62 GLU B O 1
ATOM 1711 N N . HIS B 1 63 ? 8.469 -17.25 -8.492 1 97.31 63 HIS B N 1
ATOM 1712 C CA . HIS B 1 63 ? 9.469 -16.875 -9.492 1 97.31 63 HIS B CA 1
ATOM 1713 C C . HIS B 1 63 ? 10.844 -16.688 -8.867 1 97.31 63 HIS B C 1
ATOM 1715 O O . HIS B 1 63 ? 10.984 -15.945 -7.895 1 97.31 63 HIS B O 1
ATOM 1721 N N . PRO B 1 64 ? 11.898 -17.188 -9.453 1 94.75 64 PRO B N 1
ATOM 1722 C CA . PRO B 1 64 ? 13.234 -17.172 -8.844 1 94.75 64 PRO B CA 1
ATOM 1723 C C . PRO B 1 64 ? 13.828 -15.773 -8.789 1 94.75 64 PRO B C 1
ATOM 1725 O O . PRO B 1 64 ? 14.68 -15.492 -7.938 1 94.75 64 PRO B O 1
ATOM 1728 N N . LEU B 1 65 ? 13.375 -14.875 -9.633 1 94.31 65 LEU B N 1
ATOM 1729 C CA . LEU B 1 65 ? 13.969 -13.547 -9.688 1 94.31 65 LEU B CA 1
ATOM 1730 C C . LEU B 1 65 ? 13.234 -12.586 -8.758 1 94.31 65 LEU B C 1
ATOM 1732 O O . LEU B 1 65 ? 13.664 -11.445 -8.562 1 94.31 65 LEU B O 1
ATOM 1736 N N . SER B 1 66 ? 12.125 -13.016 -8.117 1 95.94 66 SER B N 1
ATOM 1737 C CA . SER B 1 66 ? 11.258 -12.109 -7.367 1 95.94 66 SER B CA 1
ATOM 1738 C C . SER B 1 66 ? 12.016 -11.438 -6.227 1 95.94 66 SER B C 1
ATOM 1740 O O . SER B 1 66 ? 11.891 -10.227 -6.016 1 95.94 66 SER B O 1
ATOM 1742 N N . PRO B 1 67 ? 12.859 -12.18 -5.457 1 93.62 67 PRO B N 1
ATOM 1743 C CA . PRO B 1 67 ? 13.578 -11.5 -4.375 1 93.62 67 PRO B CA 1
ATOM 1744 C C . PRO B 1 67 ? 14.445 -10.344 -4.875 1 93.62 67 PRO B C 1
ATOM 1746 O O . PRO B 1 67 ? 14.484 -9.289 -4.242 1 93.62 67 PRO B O 1
ATOM 1749 N N . GLU B 1 68 ? 15.023 -10.469 -6.031 1 90.94 68 GLU B N 1
ATOM 1750 C CA . GLU B 1 68 ? 15.867 -9.422 -6.605 1 90.94 68 GLU B CA 1
ATOM 1751 C C . GLU B 1 68 ? 15.023 -8.266 -7.125 1 90.94 68 GLU B C 1
ATOM 1753 O O . GLU B 1 68 ? 15.383 -7.098 -6.941 1 90.94 68 GLU B O 1
ATOM 1758 N N . VAL B 1 69 ? 13.945 -8.547 -7.777 1 92.44 69 VAL B N 1
ATOM 1759 C CA . VAL B 1 69 ? 13.062 -7.527 -8.336 1 92.44 69 VAL B CA 1
ATOM 1760 C C . VAL B 1 69 ? 12.508 -6.652 -7.211 1 92.44 69 VAL B C 1
ATOM 1762 O O . VAL B 1 69 ? 12.508 -5.422 -7.316 1 92.44 69 VAL B O 1
ATOM 1765 N N . PHE B 1 70 ? 12.133 -7.25 -6.098 1 91.06 70 PHE B N 1
ATOM 1766 C CA . PHE B 1 70 ? 11.445 -6.52 -5.043 1 91.06 70 PHE B CA 1
ATOM 1767 C C . PHE B 1 70 ? 12.438 -5.922 -4.055 1 91.06 70 PHE B C 1
ATOM 1769 O O . PHE B 1 70 ? 12.062 -5.121 -3.193 1 91.06 70 PHE B O 1
ATOM 1776 N N . ALA B 1 71 ? 13.688 -6.281 -4.168 1 84.31 71 ALA B N 1
ATOM 1777 C CA . ALA B 1 71 ? 14.734 -5.605 -3.406 1 84.31 71 ALA B CA 1
ATOM 1778 C C . ALA B 1 71 ? 15.031 -4.227 -3.99 1 84.31 71 ALA B C 1
ATOM 1780 O O . ALA B 1 71 ? 15.617 -3.375 -3.322 1 84.31 71 ALA B O 1
ATOM 1781 N N . HIS B 1 72 ? 14.633 -4.027 -5.246 1 77.81 72 HIS B N 1
ATOM 1782 C CA . HIS B 1 72 ? 14.852 -2.76 -5.934 1 77.81 72 HIS B CA 1
ATOM 1783 C C . HIS B 1 72 ? 13.586 -2.293 -6.645 1 77.81 72 HIS B C 1
ATOM 1785 O O . HIS B 1 72 ? 13.594 -2.107 -7.863 1 77.81 72 HIS B O 1
ATOM 1791 N N . PRO B 1 73 ? 12.594 -2.064 -5.926 1 65.69 73 PRO B N 1
ATOM 1792 C CA . PRO B 1 73 ? 11.305 -1.811 -6.559 1 65.69 73 PRO B CA 1
ATOM 1793 C C . PRO B 1 73 ? 11.273 -0.495 -7.332 1 65.69 73 PRO B C 1
ATOM 1795 O O . PRO B 1 73 ? 10.344 -0.25 -8.102 1 65.69 73 PRO B O 1
ATOM 1798 N N . ASP B 1 74 ? 12.273 0.266 -7.215 1 65.81 74 ASP B N 1
ATOM 1799 C CA . ASP B 1 74 ? 12.18 1.592 -7.82 1 65.81 74 ASP B CA 1
ATOM 1800 C C . ASP B 1 74 ? 12.758 1.591 -9.234 1 65.81 74 ASP B C 1
ATOM 1802 O O . ASP B 1 74 ? 12.719 2.611 -9.922 1 65.81 74 ASP B O 1
ATOM 1806 N N . ASP B 1 75 ? 13.086 0.61 -9.727 1 78.25 75 ASP B N 1
ATOM 1807 C CA . ASP B 1 75 ? 13.43 0.555 -11.141 1 78.25 75 ASP B CA 1
ATOM 1808 C C . ASP B 1 75 ? 12.297 1.098 -12.008 1 78.25 75 ASP B C 1
ATOM 1810 O O . ASP B 1 75 ? 11.125 0.888 -11.703 1 78.25 75 ASP B O 1
ATOM 1814 N N . ARG B 1 76 ? 12.695 1.923 -12.883 1 84.38 76 ARG B N 1
ATOM 1815 C CA . ARG B 1 76 ? 11.734 2.578 -13.766 1 84.38 76 ARG B CA 1
ATOM 1816 C C . ARG B 1 76 ? 10.742 1.574 -14.328 1 84.38 76 ARG B C 1
ATOM 1818 O O . ARG B 1 76 ? 9.555 1.875 -14.453 1 84.38 76 ARG B O 1
ATOM 1825 N N . VAL B 1 77 ? 11.258 0.46 -14.633 1 89.94 77 VAL B N 1
ATOM 1826 C CA . VAL B 1 77 ? 10.398 -0.574 -15.203 1 89.94 77 VAL B CA 1
ATOM 1827 C C . VAL B 1 77 ? 9.383 -1.032 -14.156 1 89.94 77 VAL B C 1
ATOM 1829 O O . VAL B 1 77 ? 8.18 -1.063 -14.43 1 89.94 77 VAL B O 1
ATOM 1832 N N . ALA B 1 78 ? 9.812 -1.355 -12.953 1 92 78 ALA B N 1
ATOM 1833 C CA . ALA B 1 78 ? 8.938 -1.833 -11.883 1 92 78 ALA B CA 1
ATOM 1834 C C . ALA B 1 78 ? 7.906 -0.773 -11.508 1 92 78 ALA B C 1
ATOM 1836 O O . ALA B 1 78 ? 6.73 -1.086 -11.305 1 92 78 ALA B O 1
ATOM 1837 N N . ARG B 1 79 ? 8.352 0.442 -11.477 1 90.38 79 ARG B N 1
ATOM 1838 C CA . ARG B 1 79 ? 7.457 1.546 -11.156 1 90.38 79 ARG B CA 1
ATOM 1839 C C . ARG B 1 79 ? 6.371 1.697 -12.219 1 90.38 79 ARG B C 1
ATOM 1841 O O . ARG B 1 79 ? 5.199 1.896 -11.891 1 90.38 79 ARG B O 1
ATOM 1848 N N . GLY B 1 80 ? 6.812 1.633 -13.469 1 92.5 80 GLY B N 1
ATOM 1849 C CA . GLY B 1 80 ? 5.855 1.715 -14.555 1 92.5 80 GLY B CA 1
ATOM 1850 C C . GLY B 1 80 ? 4.809 0.618 -14.516 1 92.5 80 GLY B C 1
ATOM 1851 O O . GLY B 1 80 ? 3.623 0.874 -14.742 1 92.5 80 GLY B O 1
ATOM 1852 N N . VAL B 1 81 ? 5.254 -0.55 -14.211 1 95 81 VAL B N 1
ATOM 1853 C CA . VAL B 1 81 ? 4.348 -1.69 -14.133 1 95 81 VAL B CA 1
ATOM 1854 C C . VAL B 1 81 ? 3.363 -1.492 -12.984 1 95 81 VAL B C 1
ATOM 1856 O O . VAL B 1 81 ? 2.16 -1.717 -13.141 1 95 81 VAL B O 1
ATOM 1859 N N . ARG B 1 82 ? 3.846 -1.104 -11.836 1 94.44 82 ARG B N 1
ATOM 1860 C CA . ARG B 1 82 ? 2.992 -0.882 -10.68 1 94.44 82 ARG B CA 1
ATOM 1861 C C . ARG B 1 82 ? 1.937 0.179 -10.969 1 94.44 82 ARG B C 1
ATOM 1863 O O . ARG B 1 82 ? 0.763 0.005 -10.633 1 94.44 82 ARG B O 1
ATOM 1870 N N . GLU B 1 83 ? 2.291 1.258 -11.625 1 95 83 GLU B N 1
ATOM 1871 C CA . GLU B 1 83 ? 1.373 2.334 -11.984 1 95 83 GLU B CA 1
ATOM 1872 C C . GLU B 1 83 ? 0.344 1.867 -13.008 1 95 83 GLU B C 1
ATOM 1874 O O . GLU B 1 83 ? -0.842 2.184 -12.891 1 95 83 GLU B O 1
ATOM 1879 N N . ALA B 1 84 ? 0.8 1.129 -13.969 1 96.81 84 ALA B N 1
ATOM 1880 C CA . ALA B 1 84 ? -0.111 0.613 -14.992 1 96.81 84 ALA B CA 1
ATOM 1881 C C . ALA B 1 84 ? -1.117 -0.362 -14.383 1 96.81 84 ALA B C 1
ATOM 1883 O O . ALA B 1 84 ? -2.287 -0.379 -14.773 1 96.81 84 ALA B O 1
ATOM 1884 N N . THR B 1 85 ? -0.61 -1.175 -13.469 1 97 85 THR B N 1
ATOM 1885 C CA . THR B 1 85 ? -1.486 -2.119 -12.781 1 97 85 THR B CA 1
ATOM 1886 C C . THR B 1 85 ? -2.557 -1.382 -11.984 1 97 85 THR B C 1
ATOM 1888 O O . THR B 1 85 ? -3.729 -1.765 -12.008 1 97 85 THR B O 1
ATOM 1891 N N . ALA B 1 86 ? -2.189 -0.336 -11.305 1 97.88 86 ALA B N 1
ATOM 1892 C CA . ALA B 1 86 ? -3.135 0.473 -10.547 1 97.88 86 ALA B CA 1
ATOM 1893 C C . ALA B 1 86 ? -4.156 1.136 -11.461 1 97.88 86 ALA B C 1
ATOM 1895 O O . ALA B 1 86 ? -5.352 1.169 -11.156 1 97.88 86 ALA B O 1
ATOM 1896 N N . ALA B 1 87 ? -3.691 1.626 -12.555 1 97.56 87 ALA B N 1
ATOM 1897 C CA . ALA B 1 87 ? -4.594 2.26 -13.516 1 97.56 87 ALA B CA 1
ATOM 1898 C C . ALA B 1 87 ? -5.617 1.261 -14.047 1 97.56 87 ALA B C 1
ATOM 1900 O O . ALA B 1 87 ? -6.809 1.572 -14.141 1 97.56 87 ALA B O 1
ATOM 1901 N N . ALA B 1 88 ? -5.129 0.113 -14.406 1 95.88 88 ALA B N 1
ATOM 1902 C CA . ALA B 1 88 ? -6.02 -0.921 -14.922 1 95.88 88 ALA B CA 1
ATOM 1903 C C . ALA B 1 88 ? -7.047 -1.334 -13.875 1 95.88 88 ALA B C 1
ATOM 1905 O O . ALA B 1 88 ? -8.234 -1.492 -14.18 1 95.88 88 ALA B O 1
ATOM 1906 N N . LEU B 1 89 ? -6.629 -1.521 -12.664 1 95.19 89 LEU B N 1
ATOM 1907 C CA . LEU B 1 89 ? -7.551 -1.856 -11.586 1 95.19 89 LEU B CA 1
ATOM 1908 C C . LEU B 1 89 ? -8.57 -0.744 -11.383 1 95.19 89 LEU B C 1
ATOM 1910 O O . LEU B 1 89 ? -9.766 -1.0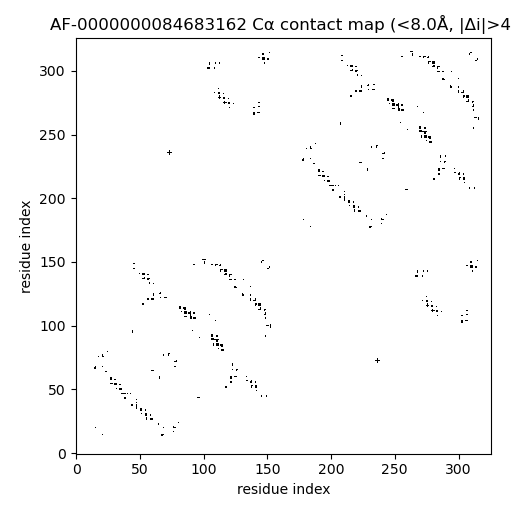14 -11.195 1 95.19 89 LEU B O 1
ATOM 1914 N N . GLY B 1 90 ? -8.117 0.479 -11.406 1 95.06 90 GLY B N 1
ATOM 1915 C CA . GLY B 1 90 ? -9.031 1.602 -11.281 1 95.06 90 GLY B CA 1
ATOM 1916 C C . GLY B 1 90 ? -10.133 1.586 -12.32 1 95.06 90 GLY B C 1
ATOM 1917 O O . GLY B 1 90 ? -11.297 1.83 -11.992 1 95.06 90 GLY B O 1
ATOM 1918 N N . LEU B 1 91 ? -9.758 1.331 -13.5 1 93.81 91 LEU B N 1
ATOM 1919 C CA . LEU B 1 91 ? -10.734 1.262 -14.578 1 93.81 91 LEU B CA 1
ATOM 1920 C C . LEU B 1 91 ? -11.727 0.13 -14.344 1 93.81 91 LEU B C 1
ATOM 1922 O O . LEU B 1 91 ? -12.938 0.302 -14.547 1 93.81 91 LEU B O 1
ATOM 1926 N N . ARG B 1 92 ? -11.289 -0.956 -13.867 1 91.81 92 ARG B N 1
ATOM 1927 C CA . ARG B 1 92 ? -12.195 -2.068 -13.609 1 91.81 92 ARG B CA 1
ATOM 1928 C C . ARG B 1 92 ? -13.141 -1.748 -12.461 1 91.81 92 ARG B C 1
ATOM 1930 O O . ARG B 1 92 ? -14.312 -2.127 -12.484 1 91.81 92 ARG B O 1
ATOM 1937 N N . LEU B 1 93 ? -12.586 -1.097 -11.469 1 90.75 93 LEU B N 1
ATOM 1938 C CA . LEU B 1 93 ? -13.422 -0.718 -10.336 1 90.75 93 LEU B CA 1
ATOM 1939 C C . LEU B 1 93 ? -14.508 0.264 -10.766 1 90.75 93 LEU B C 1
ATOM 1941 O O . LEU B 1 93 ? -15.625 0.238 -10.234 1 90.75 93 LEU B O 1
ATOM 1945 N N . GLU B 1 94 ? -14.219 1.093 -11.672 1 87.81 94 GLU B N 1
ATOM 1946 C CA . GLU B 1 94 ? -15.188 2.062 -12.18 1 87.81 94 GLU B CA 1
ATOM 1947 C C . GLU B 1 94 ? -16.312 1.371 -12.945 1 87.81 94 GLU B C 1
ATOM 1949 O O . GLU B 1 94 ? -17.484 1.758 -12.828 1 87.81 94 GLU B O 1
ATOM 1954 N N . VAL B 1 95 ? -15.961 0.423 -13.688 1 84.12 95 VAL B N 1
ATOM 1955 C CA . VAL B 1 95 ? -16.906 -0.218 -14.594 1 84.12 95 VAL B CA 1
ATOM 1956 C C . VAL B 1 95 ? -17.703 -1.281 -13.836 1 84.12 95 VAL B C 1
ATOM 1958 O O . VAL B 1 95 ? -18.922 -1.413 -14.031 1 84.12 95 VAL B O 1
ATOM 1961 N N . CYS B 1 96 ? -17.031 -2.02 -13.047 1 76.25 96 CYS B N 1
ATOM 1962 C CA . CYS B 1 96 ? -17.656 -3.207 -12.484 1 76.25 96 CYS B CA 1
ATOM 1963 C C . CYS B 1 96 ? -18.109 -2.949 -11.055 1 76.25 96 CYS B C 1
ATOM 1965 O O . CYS B 1 96 ? -18.953 -3.686 -10.523 1 76.25 96 CYS B O 1
ATOM 1967 N N . GLY B 1 97 ? -17.328 -2.072 -10.445 1 63.78 97 GLY B N 1
ATOM 1968 C CA . GLY B 1 97 ? -17.641 -1.867 -9.039 1 63.78 97 GLY B CA 1
ATOM 1969 C C . GLY B 1 97 ? -18.938 -1.127 -8.812 1 63.78 97 GLY B C 1
ATOM 1970 O O . GLY B 1 97 ? -19.094 0.017 -9.242 1 63.78 97 GLY B O 1
ATOM 1971 N N . ASN B 1 98 ? -19.969 -1.807 -9.148 1 56.34 98 ASN B N 1
ATOM 1972 C CA . ASN B 1 98 ? -21.344 -1.321 -9.148 1 56.34 98 ASN B CA 1
ATOM 1973 C C . ASN B 1 98 ? -21.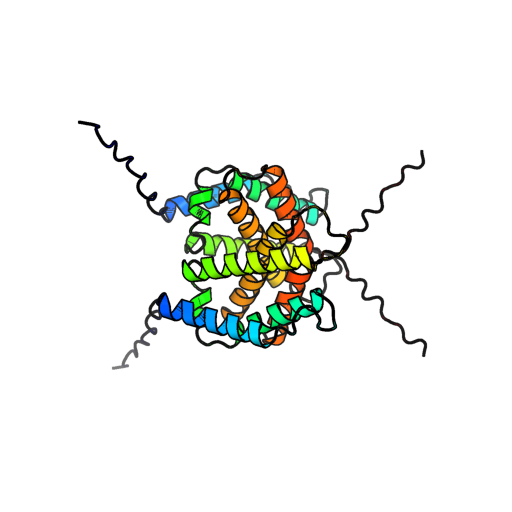75 -0.807 -7.777 1 56.34 98 ASN B C 1
ATOM 1975 O O . ASN B 1 98 ? -22.859 -0.286 -7.609 1 56.34 98 ASN B O 1
ATOM 1979 N N . GLY B 1 99 ? -21.141 -1.138 -6.797 1 55.12 99 GLY B N 1
ATOM 1980 C CA . GLY B 1 99 ? -21.875 -0.925 -5.566 1 55.12 99 GLY B CA 1
ATOM 1981 C C . GLY B 1 99 ? -21.75 0.483 -5.02 1 55.12 99 GLY B C 1
ATOM 1982 O O . GLY B 1 99 ? -21.25 1.377 -5.711 1 55.12 99 GLY B O 1
ATOM 1983 N N . ILE B 1 100 ? -22.453 0.664 -3.936 1 58.41 100 ILE B N 1
ATOM 1984 C CA . ILE B 1 100 ? -22.562 1.8 -3.025 1 58.41 100 ILE B CA 1
ATOM 1985 C C . ILE B 1 100 ? -21.172 2.148 -2.471 1 58.41 100 ILE B C 1
ATOM 1987 O O . ILE B 1 100 ? -20.75 1.595 -1.455 1 58.41 100 ILE B O 1
ATOM 1991 N N . ARG B 1 101 ? -20.203 2.436 -3.426 1 62.78 101 ARG B N 1
ATOM 1992 C CA . ARG B 1 101 ? -18.938 2.91 -2.898 1 62.78 101 ARG B CA 1
ATOM 1993 C C . ARG B 1 101 ? -19.016 4.379 -2.502 1 62.78 101 ARG B C 1
ATOM 1995 O O . ARG B 1 101 ? -19.641 5.18 -3.193 1 62.78 101 ARG B O 1
ATOM 2002 N N . PRO B 1 102 ? -18.469 4.457 -1.326 1 69.88 102 PRO B N 1
ATOM 2003 C CA . PRO B 1 102 ? -18.328 5.883 -1.024 1 69.88 102 PRO B CA 1
ATOM 2004 C C . PRO B 1 102 ? -17.672 6.664 -2.154 1 69.88 102 PRO B C 1
ATOM 2006 O O . PRO B 1 102 ? -16.891 6.102 -2.922 1 69.88 102 PRO B O 1
ATOM 2009 N N . ALA B 1 103 ? -18.125 7.91 -2.277 1 75.69 103 ALA B N 1
ATOM 2010 C CA . ALA B 1 103 ? -17.562 8.797 -3.293 1 75.69 103 ALA B CA 1
ATOM 2011 C C . ALA B 1 103 ? -16.062 8.977 -3.098 1 75.69 103 ALA B C 1
ATOM 2013 O O . ALA B 1 103 ? -15.328 9.211 -4.059 1 75.69 103 ALA B O 1
ATOM 2014 N N . ARG B 1 104 ? -15.711 8.867 -1.848 1 87.62 104 ARG B N 1
ATOM 2015 C CA . ARG B 1 104 ? -14.289 9.023 -1.551 1 87.62 104 ARG B CA 1
ATOM 2016 C C . ARG B 1 104 ? -13.812 7.949 -0.579 1 87.62 104 ARG B C 1
ATOM 2018 O O . ARG B 1 104 ? -14.562 7.523 0.304 1 87.62 104 ARG B O 1
ATOM 2025 N N . PRO B 1 105 ? -12.641 7.625 -0.848 1 94.5 105 PRO B N 1
ATOM 2026 C CA . PRO B 1 105 ? -11.672 7.867 -1.919 1 94.5 105 PRO B CA 1
ATOM 2027 C C . PRO B 1 105 ? -12.172 7.391 -3.283 1 94.5 105 PRO B C 1
ATOM 2029 O O . PRO B 1 105 ? -12.977 6.457 -3.359 1 94.5 105 PRO B O 1
ATOM 2032 N N . THR B 1 106 ? -11.688 8.008 -4.324 1 93.88 106 THR B N 1
ATOM 2033 C CA . THR B 1 106 ? -12.062 7.617 -5.68 1 93.88 106 THR B CA 1
ATOM 2034 C C . THR B 1 106 ? -11.5 6.238 -6.02 1 93.88 106 THR B C 1
ATOM 2036 O O . THR B 1 106 ? -10.633 5.723 -5.312 1 93.88 106 THR B O 1
ATOM 2039 N N . THR B 1 107 ? -11.977 5.699 -7.105 1 94.44 107 THR B N 1
ATOM 2040 C CA . THR B 1 107 ? -11.523 4.379 -7.523 1 94.44 107 THR B CA 1
ATOM 2041 C C . THR B 1 107 ? -10.039 4.406 -7.887 1 94.44 107 THR B C 1
ATOM 2043 O O . THR B 1 107 ? -9.32 3.428 -7.664 1 94.44 107 THR B O 1
ATOM 2046 N N . ASP B 1 108 ? -9.586 5.52 -8.438 1 95 108 ASP B N 1
ATOM 2047 C CA . ASP B 1 108 ? -8.18 5.641 -8.797 1 95 108 ASP B CA 1
ATOM 2048 C C . ASP B 1 108 ? -7.293 5.605 -7.551 1 95 108 ASP B C 1
ATOM 2050 O O . ASP B 1 108 ? -6.262 4.93 -7.531 1 95 108 ASP B O 1
ATOM 2054 N N . VAL B 1 109 ? -7.727 6.289 -6.535 1 97 109 VAL B N 1
ATOM 2055 C CA . VAL B 1 109 ? -6.973 6.324 -5.285 1 97 109 VAL B CA 1
ATOM 2056 C C . VAL B 1 109 ? -6.992 4.945 -4.629 1 97 109 VAL B C 1
ATOM 2058 O O . VAL B 1 109 ? -5.957 4.449 -4.176 1 97 109 VAL B O 1
ATOM 2061 N N . ARG B 1 110 ? -8.148 4.34 -4.637 1 96.5 110 ARG B N 1
ATOM 2062 C CA . ARG B 1 110 ? -8.281 3.01 -4.055 1 96.5 110 ARG B CA 1
ATOM 2063 C C . ARG B 1 110 ? -7.418 1.998 -4.801 1 96.5 110 ARG B C 1
ATOM 2065 O O . ARG B 1 110 ? -6.762 1.156 -4.184 1 96.5 110 ARG B O 1
ATOM 2072 N N . ALA B 1 111 ? -7.398 2.111 -6.098 1 97.44 111 ALA B N 1
ATOM 2073 C CA . ALA B 1 111 ? -6.594 1.197 -6.906 1 97.44 111 ALA B CA 1
ATOM 2074 C C . ALA B 1 111 ? -5.105 1.388 -6.633 1 97.44 111 ALA B C 1
ATOM 2076 O O . ALA B 1 111 ? -4.367 0.413 -6.473 1 97.44 111 ALA B O 1
ATOM 2077 N N . THR B 1 112 ? -4.656 2.629 -6.582 1 98.19 112 THR B N 1
ATOM 2078 C CA . THR B 1 112 ? -3.268 2.951 -6.27 1 98.19 112 THR B CA 1
ATOM 2079 C C . THR B 1 112 ? -2.867 2.363 -4.918 1 98.19 112 THR B C 1
ATOM 2081 O O . THR B 1 112 ? -1.825 1.713 -4.801 1 98.19 112 THR B O 1
ATOM 2084 N N . ALA B 1 113 ? -3.695 2.523 -3.961 1 98.5 113 ALA B N 1
ATOM 2085 C CA . ALA B 1 113 ? -3.439 2.031 -2.609 1 98.5 113 ALA B CA 1
ATOM 2086 C C . ALA B 1 113 ? -3.416 0.507 -2.574 1 98.5 113 ALA B C 1
ATOM 2088 O O . ALA B 1 113 ? -2.531 -0.093 -1.959 1 98.5 113 ALA B O 1
ATOM 2089 N N . ALA B 1 114 ? -4.348 -0.102 -3.229 1 98.5 114 ALA B N 1
ATOM 2090 C CA . ALA B 1 114 ? -4.477 -1.557 -3.203 1 98.5 114 ALA B CA 1
ATOM 2091 C C . ALA B 1 114 ? -3.275 -2.225 -3.865 1 98.5 114 ALA B C 1
ATOM 2093 O O . ALA B 1 114 ? -2.734 -3.201 -3.342 1 98.5 114 ALA B O 1
ATOM 2094 N N . VAL B 1 115 ? -2.879 -1.706 -4.977 1 98.5 115 VAL B N 1
ATOM 2095 C CA . VAL B 1 115 ? -1.741 -2.283 -5.684 1 98.5 115 VAL B CA 1
ATOM 2096 C C . VAL B 1 115 ? -0.477 -2.131 -4.84 1 98.5 115 VAL B C 1
ATOM 2098 O O . VAL B 1 115 ? 0.309 -3.072 -4.711 1 98.5 115 VAL B O 1
ATOM 2101 N N . ALA B 1 116 ? -0.288 -0.985 -4.242 1 97.5 116 ALA B N 1
ATOM 2102 C CA . ALA B 1 116 ? 0.868 -0.782 -3.375 1 97.5 116 ALA B CA 1
ATOM 2103 C C . ALA B 1 116 ? 0.852 -1.761 -2.203 1 97.5 116 ALA B C 1
ATOM 2105 O O . ALA B 1 116 ? 1.889 -2.32 -1.84 1 97.5 116 ALA B O 1
ATOM 2106 N N . ALA B 1 117 ? -0.309 -1.936 -1.647 1 98.56 117 ALA B N 1
ATOM 2107 C CA . ALA B 1 117 ? -0.447 -2.846 -0.514 1 98.56 117 ALA B CA 1
ATOM 2108 C C . ALA B 1 117 ? -0.102 -4.277 -0.915 1 98.56 117 ALA B C 1
ATOM 2110 O O . ALA B 1 117 ? 0.645 -4.961 -0.212 1 98.56 117 ALA B O 1
ATOM 2111 N N . VAL B 1 118 ? -0.609 -4.711 -2.018 1 98.69 118 VAL B N 1
ATOM 2112 C CA . VAL B 1 118 ? -0.366 -6.066 -2.494 1 98.69 118 VAL B CA 1
ATOM 2113 C C . VAL B 1 118 ? 1.123 -6.262 -2.77 1 98.69 118 VAL B C 1
ATOM 2115 O O . VAL B 1 118 ? 1.708 -7.273 -2.375 1 98.69 118 VAL B O 1
ATOM 2118 N N . TRP B 1 119 ? 1.713 -5.305 -3.439 1 97.5 119 TRP B N 1
ATOM 2119 C CA . TRP B 1 119 ? 3.143 -5.379 -3.727 1 97.5 119 TRP B CA 1
ATOM 2120 C C . TRP B 1 119 ? 3.953 -5.453 -2.438 1 97.5 119 TRP B C 1
ATOM 2122 O O . TRP B 1 119 ? 4.918 -6.215 -2.346 1 97.5 119 TRP B O 1
ATOM 2132 N N . ALA B 1 120 ? 3.598 -4.688 -1.462 1 96.88 120 ALA B N 1
ATOM 2133 C CA . ALA B 1 120 ? 4.332 -4.664 -0.2 1 96.88 120 ALA B CA 1
ATOM 2134 C C . ALA B 1 120 ? 4.227 -6.004 0.522 1 96.88 120 ALA B C 1
ATOM 2136 O O . ALA B 1 120 ? 5.207 -6.492 1.085 1 96.88 120 ALA B O 1
ATOM 2137 N N . VAL B 1 121 ? 3.025 -6.562 0.506 1 98.31 121 VAL B N 1
ATOM 2138 C CA . VAL B 1 121 ? 2.822 -7.852 1.153 1 98.31 121 VAL B CA 1
ATOM 2139 C C . VAL B 1 121 ? 3.652 -8.922 0.445 1 98.31 121 VAL B C 1
ATOM 2141 O O . VAL B 1 121 ? 4.309 -9.734 1.095 1 98.31 121 VAL B O 1
ATOM 2144 N N . ALA B 1 122 ? 3.637 -8.914 -0.864 1 98.06 122 ALA B N 1
ATOM 2145 C CA . ALA B 1 122 ? 4.43 -9.875 -1.63 1 98.06 122 ALA B CA 1
ATOM 2146 C C . ALA B 1 122 ? 5.922 -9.672 -1.379 1 98.06 122 ALA B C 1
ATOM 2148 O O . ALA B 1 122 ? 6.66 -10.641 -1.181 1 98.06 122 ALA B O 1
ATOM 2149 N N . ALA B 1 123 ? 6.34 -8.406 -1.373 1 96.12 123 ALA B N 1
ATOM 2150 C CA . ALA B 1 123 ? 7.746 -8.094 -1.135 1 96.12 123 ALA B CA 1
ATOM 2151 C C . ALA B 1 123 ? 8.195 -8.578 0.24 1 96.12 123 ALA B C 1
ATOM 2153 O O . ALA B 1 123 ? 9.281 -9.141 0.382 1 96.12 123 ALA B O 1
ATOM 2154 N N . GLN B 1 124 ? 7.379 -8.32 1.189 1 96.31 124 GLN B N 1
ATOM 2155 C CA . GLN B 1 124 ? 7.695 -8.75 2.547 1 96.31 124 GLN B CA 1
ATOM 2156 C C . GLN B 1 124 ? 7.875 -10.266 2.611 1 96.31 124 GLN B C 1
ATOM 2158 O O . GLN B 1 124 ? 8.797 -10.758 3.268 1 96.31 124 GLN B O 1
ATOM 2163 N N . ALA B 1 125 ? 6.988 -10.977 1.952 1 97.5 125 ALA B N 1
ATOM 2164 C CA . ALA B 1 125 ? 7.016 -12.438 1.979 1 97.5 125 ALA B CA 1
ATOM 2165 C C . ALA B 1 125 ? 8.273 -12.977 1.305 1 97.5 125 ALA B C 1
ATOM 2167 O O . ALA B 1 125 ? 8.938 -13.875 1.836 1 97.5 125 ALA B O 1
ATOM 2168 N N . VAL B 1 126 ? 8.656 -12.438 0.183 1 96.31 126 VAL B N 1
ATOM 2169 C CA . VAL B 1 126 ? 9.75 -13.016 -0.59 1 96.31 126 VAL B CA 1
ATOM 2170 C C . VAL B 1 126 ? 11.086 -12.602 0.015 1 96.31 126 VAL B C 1
ATOM 2172 O O . VAL B 1 126 ? 12.125 -13.18 -0.313 1 96.31 126 VAL B O 1
ATOM 2175 N N . ALA B 1 127 ? 11.062 -11.594 0.894 1 93.69 127 ALA B N 1
ATOM 2176 C CA . ALA B 1 127 ? 12.281 -11.141 1.561 1 93.69 127 ALA B CA 1
ATOM 2177 C C . ALA B 1 127 ? 12.555 -11.953 2.822 1 93.69 127 ALA B C 1
ATOM 2179 O O . ALA B 1 127 ? 13.656 -11.898 3.375 1 93.69 127 ALA B O 1
ATOM 2180 N N . ARG B 1 128 ? 11.617 -12.688 3.252 1 93.31 128 ARG B N 1
ATOM 2181 C CA . ARG B 1 128 ? 11.758 -13.422 4.504 1 93.31 128 ARG B CA 1
ATOM 2182 C C . ARG B 1 128 ? 12.391 -14.789 4.27 1 93.31 128 ARG B C 1
ATOM 2184 O O . ARG B 1 128 ? 12.211 -15.391 3.207 1 93.31 128 ARG B O 1
ATOM 2191 N N . SER B 1 129 ? 13.133 -15.227 5.332 1 92.62 129 SER B N 1
ATOM 2192 C CA . SER B 1 129 ? 13.656 -16.594 5.406 1 92.62 129 SER B CA 1
ATOM 2193 C C . SER B 1 129 ? 13.398 -17.203 6.777 1 92.62 129 SER B C 1
ATOM 2195 O O . SER B 1 129 ? 13.922 -16.719 7.785 1 92.62 129 SER B O 1
ATOM 2197 N N . PRO B 1 130 ? 12.594 -18.297 6.957 1 95.31 130 PRO B N 1
ATOM 2198 C CA . PRO B 1 130 ? 11.875 -18.938 5.859 1 95.31 13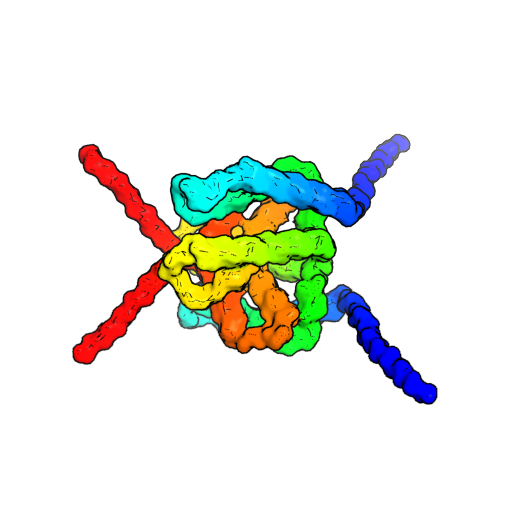0 PRO B CA 1
ATOM 2199 C C . PRO B 1 130 ? 10.688 -18.109 5.367 1 95.31 130 PRO B C 1
ATOM 2201 O O . PRO B 1 130 ? 10.125 -17.312 6.125 1 95.31 130 PRO B O 1
ATOM 2204 N N . ARG B 1 131 ? 10.258 -18.297 4.094 1 96.44 131 ARG B N 1
ATOM 2205 C CA . ARG B 1 131 ? 9.07 -17.656 3.543 1 96.44 131 ARG B CA 1
ATOM 2206 C C . ARG B 1 131 ? 7.801 -18.219 4.168 1 96.44 131 ARG B C 1
ATOM 2208 O O . ARG B 1 131 ? 7.715 -19.422 4.438 1 96.44 131 ARG B O 1
ATOM 2215 N N . PRO B 1 132 ? 6.828 -17.359 4.438 1 97.19 132 PRO B N 1
ATOM 2216 C CA . PRO B 1 132 ? 5.527 -17.922 4.816 1 97.19 132 PRO B CA 1
ATOM 2217 C C . PRO B 1 132 ? 4.918 -18.797 3.725 1 97.19 132 PRO B C 1
ATOM 2219 O O . PRO B 1 132 ? 5.297 -18.672 2.555 1 97.19 132 PRO B O 1
ATOM 2222 N N . PRO B 1 133 ? 4.02 -19.719 4.125 1 98 133 PRO B N 1
ATOM 2223 C CA . PRO B 1 133 ? 3.355 -20.531 3.098 1 98 133 PRO B CA 1
ATOM 2224 C C . PRO B 1 133 ? 2.725 -19.672 1.998 1 98 133 PRO B C 1
ATOM 2226 O O . PRO B 1 133 ? 2.127 -18.625 2.285 1 98 133 PRO B O 1
ATOM 2229 N N . ARG B 1 134 ? 2.834 -20.047 0.77 1 98.38 134 ARG B N 1
ATOM 2230 C CA . ARG B 1 134 ? 2.406 -19.312 -0.411 1 98.38 134 ARG B CA 1
ATOM 2231 C C . ARG B 1 134 ? 0.939 -18.906 -0.301 1 98.38 134 ARG B C 1
ATOM 2233 O O . ARG B 1 134 ? 0.593 -17.734 -0.504 1 98.38 134 ARG B O 1
ATOM 2240 N N . GLU B 1 135 ? 0.061 -19.859 0.063 1 98.25 135 GLU B N 1
ATOM 2241 C CA . GLU B 1 135 ? -1.373 -19.594 0.073 1 98.25 135 GLU B CA 1
ATOM 2242 C C . GLU B 1 135 ? -1.746 -18.641 1.203 1 98.25 135 GLU B C 1
ATOM 2244 O O . GLU B 1 135 ? -2.734 -17.906 1.105 1 98.25 135 GLU B O 1
ATOM 2249 N N . ARG B 1 136 ? -0.935 -18.594 2.213 1 97.62 136 ARG B N 1
ATOM 2250 C CA . ARG B 1 136 ? -1.128 -17.594 3.248 1 97.62 136 ARG B CA 1
ATOM 2251 C C . ARG B 1 136 ? -0.824 -16.188 2.715 1 97.62 136 ARG B C 1
ATOM 2253 O O . ARG B 1 136 ? -1.553 -15.242 3 1 97.62 136 ARG B O 1
ATOM 2260 N N . VAL B 1 137 ? 0.251 -16.078 1.98 1 98.5 137 VAL B N 1
ATOM 2261 C CA . VAL B 1 137 ? 0.606 -14.797 1.381 1 98.5 137 VAL B CA 1
ATOM 2262 C C . VAL B 1 137 ? -0.499 -14.344 0.427 1 98.5 137 VAL B C 1
ATOM 2264 O O . VAL B 1 137 ? -0.883 -13.172 0.42 1 98.5 137 VAL B O 1
ATOM 2267 N N . VAL B 1 138 ? -1.038 -15.273 -0.336 1 98.69 138 VAL B N 1
ATOM 2268 C CA . VAL B 1 138 ? -2.113 -14.984 -1.279 1 98.69 138 VAL B CA 1
ATOM 2269 C C . VAL B 1 138 ? -3.344 -14.484 -0.525 1 98.69 138 VAL B C 1
ATOM 2271 O O . VAL B 1 138 ? -3.936 -13.469 -0.898 1 98.69 138 VAL B O 1
ATOM 2274 N N . SER B 1 139 ? -3.688 -15.172 0.554 1 98 139 SER B N 1
ATOM 2275 C CA . SER B 1 139 ? -4.852 -14.812 1.357 1 98 139 SER B CA 1
ATOM 2276 C C . SER B 1 139 ? -4.668 -13.445 2.012 1 98 139 SER B C 1
ATOM 2278 O O . SER B 1 139 ? -5.594 -12.633 2.033 1 98 139 SER B O 1
ATOM 2280 N N . ASP B 1 140 ? -3.48 -13.195 2.535 1 97.75 140 ASP B N 1
ATOM 2281 C CA . ASP B 1 140 ? -3.193 -11.914 3.176 1 97.75 140 ASP B CA 1
ATOM 2282 C C . ASP B 1 140 ? -3.273 -10.766 2.172 1 97.75 140 ASP B C 1
ATOM 2284 O O . ASP B 1 140 ? -3.869 -9.727 2.459 1 97.75 140 ASP B O 1
ATOM 2288 N N . ALA B 1 141 ? -2.672 -10.945 0.975 1 98.62 141 ALA B N 1
ATOM 2289 C CA . ALA B 1 141 ? -2.676 -9.914 -0.06 1 98.62 141 ALA B CA 1
ATOM 2290 C C . ALA B 1 141 ? -4.098 -9.594 -0.505 1 98.62 141 ALA B C 1
ATOM 2292 O O . ALA B 1 141 ? -4.453 -8.422 -0.672 1 98.62 141 ALA B O 1
ATOM 2293 N N . TRP B 1 142 ? -4.859 -10.633 -0.616 1 97.75 142 TRP B N 1
ATOM 2294 C CA . TRP B 1 142 ? -6.246 -10.398 -1.014 1 97.75 142 TRP B CA 1
ATOM 2295 C C . TRP B 1 142 ? -7.016 -9.688 0.091 1 97.75 142 TRP B C 1
ATOM 2297 O O . TRP B 1 142 ? -7.785 -8.758 -0.179 1 97.75 142 TRP B O 1
ATOM 2307 N N . ALA B 1 143 ? -6.891 -10.109 1.3 1 95.44 143 ALA B N 1
ATOM 2308 C CA . ALA B 1 143 ? -7.633 -9.523 2.414 1 95.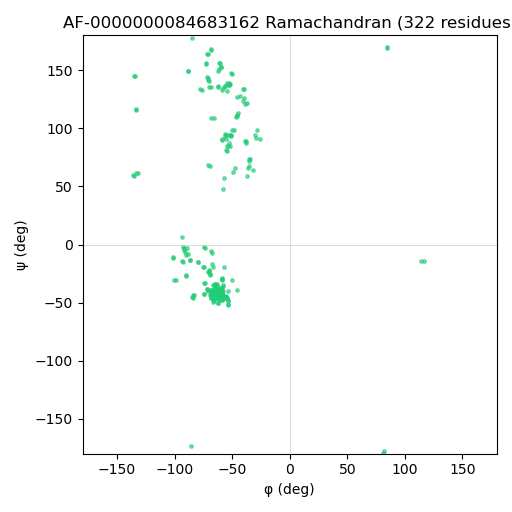44 143 ALA B CA 1
ATOM 2309 C C . ALA B 1 143 ? -7.406 -8.016 2.492 1 95.44 143 ALA B C 1
ATOM 2311 O O . ALA B 1 143 ? -8.359 -7.246 2.588 1 95.44 143 ALA B O 1
ATOM 2312 N N . VAL B 1 144 ? -6.152 -7.574 2.375 1 96.81 144 VAL B N 1
ATOM 2313 C CA . VAL B 1 144 ? -5.883 -6.145 2.494 1 96.81 144 VAL B CA 1
ATOM 2314 C C . VAL B 1 144 ? -6.395 -5.418 1.251 1 96.81 144 VAL B C 1
ATOM 2316 O O . VAL B 1 144 ? -6.887 -4.289 1.342 1 96.81 144 VAL B O 1
ATOM 2319 N N . ALA B 1 145 ? -6.262 -6.008 0.057 1 97.62 145 ALA B N 1
ATOM 2320 C CA . ALA B 1 145 ? -6.773 -5.387 -1.162 1 97.62 145 ALA B CA 1
ATOM 2321 C C . ALA B 1 145 ? -8.289 -5.238 -1.104 1 97.62 145 ALA B C 1
ATOM 2323 O O . ALA B 1 145 ? -8.836 -4.188 -1.455 1 97.62 145 ALA B O 1
ATOM 2324 N N . GLN B 1 146 ? -8.953 -6.301 -0.639 1 94.19 146 GLN B N 1
ATOM 2325 C CA . GLN B 1 146 ? -10.414 -6.309 -0.576 1 94.19 146 GLN B CA 1
ATOM 2326 C C . GLN B 1 146 ? -10.93 -5.203 0.34 1 94.19 146 GLN B C 1
ATOM 2328 O O . GLN B 1 146 ? -11.906 -4.52 0.011 1 94.19 146 GLN B O 1
ATOM 2333 N N . GLU B 1 147 ? -10.328 -5.047 1.431 1 92.44 147 GLU B N 1
ATOM 2334 C CA . GLU B 1 147 ? -10.727 -4.02 2.387 1 92.44 147 GLU B CA 1
ATOM 2335 C C . GLU B 1 147 ? -10.648 -2.627 1.765 1 92.44 147 GLU B C 1
ATOM 2337 O O . GLU B 1 147 ? -11.453 -1.75 2.09 1 92.44 147 GLU B O 1
ATOM 2342 N N . ILE B 1 148 ? -9.742 -2.479 0.812 1 94.44 148 ILE B N 1
ATOM 2343 C CA . ILE B 1 148 ? -9.562 -1.182 0.169 1 94.44 148 ILE B CA 1
ATOM 2344 C C . ILE B 1 148 ? -10.57 -1.02 -0.964 1 94.44 148 ILE B C 1
ATOM 2346 O O . ILE B 1 148 ? -11.227 0.02 -1.077 1 94.44 148 ILE B O 1
ATOM 2350 N N . ILE B 1 149 ? -10.727 -2.037 -1.768 1 93.38 149 ILE B N 1
ATOM 2351 C CA . ILE B 1 149 ? -11.43 -1.83 -3.033 1 93.38 149 ILE B CA 1
ATOM 2352 C C . ILE B 1 149 ? -12.906 -2.15 -2.863 1 93.38 149 ILE B C 1
ATOM 2354 O O . ILE B 1 149 ? -13.727 -1.811 -3.723 1 93.38 149 ILE B O 1
ATOM 2358 N N . ALA B 1 150 ? -13.258 -2.834 -1.732 1 88.12 150 ALA B N 1
ATOM 2359 C CA . ALA B 1 150 ? -14.641 -3.158 -1.398 1 88.12 150 ALA B CA 1
ATOM 2360 C C . ALA B 1 150 ? -14.93 -2.887 0.076 1 88.12 150 ALA B C 1
ATOM 2362 O O . ALA B 1 150 ? -15.297 -3.799 0.821 1 88.12 150 ALA B O 1
ATOM 2363 N N . PRO B 1 151 ? -14.734 -1.65 0.402 1 81.38 151 PRO B N 1
ATOM 2364 C CA . PRO B 1 151 ? -14.922 -1.342 1.822 1 81.38 151 PRO B CA 1
ATOM 2365 C C . PRO B 1 151 ? -16.344 -1.589 2.301 1 81.38 151 PRO B C 1
ATOM 2367 O O . PRO B 1 151 ? -17.297 -1.406 1.538 1 81.38 151 PRO B O 1
ATOM 2370 N N . ALA B 1 152 ? -16.344 -2.254 3.514 1 69.94 152 ALA B N 1
ATOM 2371 C CA . ALA B 1 152 ? -17.672 -2.438 4.094 1 69.94 152 ALA B CA 1
ATOM 2372 C C . ALA B 1 152 ? -18.375 -1.097 4.309 1 69.94 152 ALA B C 1
ATOM 2374 O O . ALA B 1 152 ? -17.719 -0.089 4.59 1 69.94 152 ALA B O 1
ATOM 2375 N N . ARG B 1 153 ? -19.609 -1.139 3.9 1 59.31 153 ARG B N 1
ATOM 2376 C CA . ARG B 1 153 ? -20.406 0.063 4.133 1 59.31 153 ARG B CA 1
ATOM 2377 C C . ARG B 1 153 ? -20.406 0.442 5.609 1 59.31 153 ARG B C 1
ATOM 2379 O O . ARG B 1 153 ? -20.578 -0.419 6.477 1 59.31 153 ARG B O 1
ATOM 2386 N N . GLN B 1 154 ? -19.484 1.34 5.961 1 50.34 154 GLN B N 1
ATOM 2387 C CA . GLN B 1 154 ? -19.656 1.797 7.336 1 50.34 154 GLN B CA 1
ATOM 2388 C C . GLN B 1 154 ? -21.062 2.348 7.559 1 50.34 154 GLN B C 1
ATOM 2390 O O . GLN B 1 154 ? -21.547 3.176 6.781 1 50.34 154 GLN B O 1
ATOM 2395 N N . ASP B 1 155 ? -21.969 1.442 7.781 1 44.06 155 ASP B N 1
ATOM 2396 C CA . ASP B 1 155 ? -23.281 1.959 8.109 1 44.06 155 ASP B CA 1
ATOM 2397 C C . ASP B 1 155 ? -23.188 3.234 8.945 1 44.06 155 ASP B C 1
ATOM 2399 O O . ASP B 1 155 ? -22.625 3.225 10.039 1 44.06 155 ASP B O 1
ATOM 2403 N N . TYR B 1 156 ? -22.781 4.344 8.352 1 38.69 156 TYR B N 1
ATOM 2404 C CA . TYR B 1 156 ? -23.031 5.555 9.133 1 38.69 156 TYR B CA 1
ATOM 2405 C C . TYR B 1 156 ? -24.469 5.594 9.625 1 38.69 156 TYR B C 1
ATOM 2407 O O . TYR B 1 156 ? -25.406 5.773 8.836 1 38.69 156 TYR B O 1
ATOM 2415 N N . THR B 1 157 ? -24.938 4.719 10.406 1 36.19 157 THR B N 1
ATOM 2416 C CA . THR B 1 157 ? -26.188 5.055 11.062 1 36.19 157 THR B CA 1
ATOM 2417 C C . THR B 1 157 ? -26.219 6.531 11.445 1 36.19 157 THR B C 1
ATOM 2419 O O . THR B 1 157 ? -25.297 7.027 12.102 1 36.19 157 THR B O 1
ATOM 2422 N N . ARG B 1 158 ? -26.656 7.492 10.664 1 36.53 158 ARG B N 1
ATOM 2423 C CA . ARG B 1 158 ? -27.172 8.812 10.992 1 36.53 158 ARG B CA 1
ATOM 2424 C C . ARG B 1 158 ? -27.828 8.82 12.367 1 36.53 158 ARG B C 1
ATOM 2426 O O . ARG B 1 158 ? -28.719 8.016 12.641 1 36.53 158 ARG B O 1
ATOM 2433 N N . ALA B 1 159 ? -27.219 9.242 13.438 1 33.94 159 ALA B N 1
ATOM 2434 C CA . ALA B 1 159 ? -27.984 9.758 14.562 1 33.94 159 ALA B CA 1
ATOM 2435 C C . ALA B 1 159 ? -29.219 10.516 14.086 1 33.94 159 ALA B C 1
ATOM 2437 O O . ALA B 1 159 ? -29.109 11.609 13.531 1 33.94 159 ALA B O 1
ATOM 2438 N N . ARG B 1 160 ? -30.219 10.117 13.531 1 35.06 160 ARG B N 1
ATOM 2439 C CA . ARG B 1 160 ? -31.531 10.758 13.539 1 35.06 160 ARG B CA 1
ATOM 2440 C C . ARG B 1 160 ? -31.812 11.445 14.867 1 35.06 160 ARG B C 1
ATOM 2442 O O . ARG B 1 160 ? -31.859 10.797 15.914 1 35.06 160 ARG B O 1
ATOM 2449 N N . GLY B 1 161 ? -31.203 12.586 15.18 1 28.64 161 GLY B N 1
ATOM 2450 C CA . GLY B 1 161 ? -31.766 13.516 16.141 1 28.64 161 GLY B CA 1
ATOM 2451 C C . GLY B 1 161 ? -33.281 13.484 16.172 1 28.64 161 GLY B C 1
ATOM 2452 O O . GLY B 1 161 ? -33.938 13.539 15.117 1 28.64 161 GLY B O 1
ATOM 2453 N N . SER B 1 162 ? -33.906 12.719 17.047 1 32.88 162 SER B N 1
ATOM 2454 C CA . SER B 1 162 ? -35.219 13.078 17.594 1 32.88 162 SER B CA 1
ATOM 2455 C C . SER B 1 162 ? -35.375 14.586 17.703 1 32.88 162 SER B C 1
ATOM 2457 O O . SER B 1 162 ? -34.688 15.234 18.5 1 32.88 162 SER B O 1
ATOM 2459 N N . TRP B 1 163 ? -35.375 15.414 16.594 1 25.11 163 TRP B N 1
ATOM 2460 C CA . TRP B 1 163 ? -36.281 16.547 16.75 1 25.11 163 TRP B CA 1
ATOM 2461 C C . TRP B 1 163 ? -37.719 16.109 16.641 1 25.11 163 TRP B C 1
ATOM 2463 O O . TRP B 1 163 ? -38.031 15.164 15.914 1 25.11 163 TRP B O 1
#